Protein AF-0000000074420405 (afdb_homodimer)

Organism: Lactuca sativa (NCBI:txid4236)

Radius of gyration: 18.08 Å; Cα contacts (8 Å, |Δi|>4): 225; chains: 2; bounding box: 42×52×41 Å

Foldseek 3Di:
DPCPDDPVNVVVVVVVVVVVCCVCVPVCPDDPVRVVVVLVPDDPVVSVVVVVVVVVVVVVCLALVVLLPAELVCVLVVQPDDPDVVVSVVVSVSSCVSNDPSYD/DPCPDDPVNVVVVVVVVVVVCCVCVPVCPDDPVRVVVVLVPDDPVVSVVVVVVVVVVVVVCLALVVLLPDELVCVLVVQPDDPDVVVSVVVSVSSCVSNDPSYD

Sequence (208 aa):
MLLTSHPYCWKLARDLLVNALQFIMHPYGLSPDLTIKVFSMLDTRSVFCAAATCSFFQKCAIDPLCYINIELGTLESKIKPNKDPKTKDAMVSTIIQRAGSAIQMLLTSHPYCWKLARDLLVNALQFIMHPYGLSPDLTIKVFSMLDTRSVFCAAATCSFFQKCAIDPLCYINIELGTLESKIKPNKDPKTKDAMVSTIIQRAGSAIQ

Secondary structure (DSSP, 8-state):
-TTTT-HHHHHHHHHHHHHHHHHHHSS----HHHHHHHHHTS-HHHHHHHHHHHHHHHHHHTSGGGGTT--HHHHHHHS---S-HHHHHHHHHHHHHHHGGG--/-GGGS-HHHHHHHHHHHHHHHHHHHSS----HHHHHHHHHTS-HHHHHHHHHHHHHHHHHHTSGGGGTT--HHHHHHHS---S-HHHHHHHHHHHHHHHGGG--

pLDDT: mean 78.31, std 16.06, range [24.25, 96.06]

Solvent-accessible surface area (backbone atoms only — not comparable to full-atom values): 11265 Å² total; per-residue (Å²): 114,68,55,69,80,53,79,62,40,54,52,49,52,49,50,50,49,51,52,50,42,53,59,47,66,28,92,36,59,72,50,65,70,55,48,30,53,56,40,41,72,46,59,66,60,57,30,50,48,47,22,52,50,19,47,52,48,19,58,39,43,56,35,38,76,40,29,48,83,39,42,65,91,49,43,63,76,68,44,66,80,49,98,45,64,67,58,44,52,53,49,51,52,50,51,52,62,42,18,48,88,39,51,84,114,70,57,68,78,56,79,62,44,55,51,48,53,50,49,49,48,51,53,52,44,54,60,46,67,29,90,37,60,72,49,66,69,56,47,29,54,56,42,40,71,45,56,67,59,56,29,51,48,47,22,52,49,18,47,51,48,20,58,38,43,57,34,38,76,40,30,50,83,41,43,66,89,51,43,64,76,68,43,65,82,50,96,44,64,68,58,44,52,54,50,51,53,51,51,52,61,43,17,49,88,39,52,86

InterPro domains:
  IPR036047 F-box-like domain superfamily [SSF81383] (29-67)

Structure (mmCIF, N/CA/C/O backbone):
data_AF-0000000074420405-model_v1
#
loop_
_entity.id
_entity.type
_entity.pdbx_description
1 polymer 'F-box domain-containing protein'
#
loop_
_atom_site.group_PDB
_atom_site.id
_atom_site.type_symbol
_atom_site.label_atom_id
_atom_site.label_alt_id
_atom_site.label_comp_id
_atom_site.label_asym_id
_atom_site.label_entity_id
_atom_site.label_seq_id
_atom_site.pdbx_PDB_ins_code
_atom_site.Cartn_x
_atom_site.Cartn_y
_atom_site.Cartn_z
_atom_site.occupancy
_atom_site.B_iso_or_equiv
_atom_site.auth_seq_id
_atom_site.auth_comp_id
_atom_site.auth_asym_id
_atom_site.auth_atom_id
_atom_site.pdbx_PDB_model_num
ATOM 1 N N . MET A 1 1 ? -14.984 -7.988 13.398 1 24.83 1 MET A N 1
ATOM 2 C CA . MET A 1 1 ? -15.93 -7.121 14.102 1 24.83 1 MET A CA 1
ATOM 3 C C . MET A 1 1 ? -15.227 -5.887 14.648 1 24.83 1 MET A C 1
ATOM 5 O O . MET A 1 1 ? -15.883 -4.93 15.07 1 24.83 1 MET A O 1
ATOM 9 N N . LEU A 1 2 ? -13.883 -6.203 15.016 1 30.53 2 LEU A N 1
ATOM 10 C CA . LEU A 1 2 ? -13.352 -5.258 15.992 1 30.53 2 LEU A CA 1
ATOM 11 C C . LEU A 1 2 ? -13.148 -3.883 15.367 1 30.53 2 LEU A C 1
ATOM 13 O O . LEU A 1 2 ? -12.812 -2.922 16.062 1 30.53 2 LEU A O 1
ATOM 17 N N . LEU A 1 3 ? -12.836 -3.891 14.078 1 40.34 3 LEU A N 1
ATOM 18 C CA . LEU A 1 3 ? -12.266 -2.596 13.727 1 40.34 3 LEU A CA 1
ATOM 19 C C . LEU A 1 3 ? -13.344 -1.524 13.656 1 40.34 3 LEU A C 1
ATOM 21 O O . LEU A 1 3 ? -13.109 -0.424 13.156 1 40.34 3 LEU A O 1
ATOM 25 N N . THR A 1 4 ? -14.438 -1.923 13.5 1 41.69 4 THR A N 1
ATOM 26 C CA . THR A 1 4 ? -15.375 -0.808 13.43 1 41.69 4 THR A CA 1
ATOM 27 C C . THR A 1 4 ? -15.109 0.199 14.539 1 41.69 4 THR A C 1
ATOM 29 O O . THR A 1 4 ? -15.359 1.395 14.383 1 41.69 4 THR A O 1
ATOM 32 N N . SER A 1 5 ? -15.477 -0.172 15.828 1 41.47 5 SER A N 1
ATOM 33 C CA . SER A 1 5 ? -15.938 0.755 16.859 1 41.47 5 SER A CA 1
ATOM 34 C C . SER A 1 5 ? -14.797 1.637 17.359 1 41.47 5 SER A C 1
ATOM 36 O O . SER A 1 5 ? -14.984 2.834 17.578 1 41.47 5 SER A O 1
ATOM 38 N N . HIS A 1 6 ? -13.711 1.149 18.453 1 44.5 6 HIS A N 1
ATOM 39 C CA . HIS A 1 6 ? -13.07 1.814 19.578 1 44.5 6 HIS A CA 1
ATOM 40 C C . HIS A 1 6 ? -11.719 2.398 19.172 1 44.5 6 HIS A C 1
ATOM 42 O O . HIS A 1 6 ? -11.086 1.924 18.219 1 44.5 6 HIS A O 1
ATOM 48 N N . PRO A 1 7 ? -11.414 3.684 19.781 1 53.34 7 PRO A N 1
ATOM 49 C CA . PRO A 1 7 ? -10.141 4.398 19.781 1 53.34 7 PRO A CA 1
ATOM 50 C C . PRO A 1 7 ? -8.938 3.455 19.719 1 53.34 7 PRO A C 1
ATOM 52 O O . PRO A 1 7 ? -7.898 3.805 19.156 1 53.34 7 PRO A O 1
ATOM 55 N N . TYR A 1 8 ? -9.258 2.191 20.094 1 53.91 8 TYR A N 1
ATOM 56 C CA . TYR A 1 8 ? -8.156 1.239 20.141 1 53.91 8 TYR A CA 1
ATOM 57 C C . TYR A 1 8 ? -7.801 0.741 18.75 1 53.91 8 TYR A C 1
ATOM 59 O O . TYR A 1 8 ? -6.625 0.515 18.438 1 53.91 8 TYR A O 1
ATOM 67 N N . CYS A 1 9 ? -8.836 0.754 17.906 1 59.81 9 CYS A N 1
ATOM 68 C CA . CYS A 1 9 ? -8.57 0.216 16.562 1 59.81 9 CYS A CA 1
ATOM 69 C C . CYS A 1 9 ? -7.766 1.203 15.734 1 59.81 9 CYS A C 1
ATOM 71 O O . CYS A 1 9 ? -6.871 0.806 14.984 1 59.81 9 CYS A O 1
ATOM 73 N N . TRP A 1 10 ? -8.008 2.479 16.062 1 63.12 10 TRP A N 1
ATOM 74 C CA . TRP A 1 10 ? -7.297 3.498 15.289 1 63.12 10 TRP A CA 1
ATOM 75 C C . TRP A 1 10 ? -5.824 3.545 15.688 1 63.12 10 TRP A C 1
ATOM 77 O O . TRP A 1 10 ? -4.949 3.689 14.828 1 63.12 10 TRP A O 1
ATOM 87 N N . LYS A 1 11 ? -5.652 3.361 16.953 1 70.12 11 LYS A N 1
ATOM 88 C CA . LYS A 1 11 ? -4.277 3.398 17.438 1 70.12 11 LYS A CA 1
ATOM 89 C C . LYS A 1 11 ? -3.477 2.209 16.906 1 70.12 11 LYS A C 1
ATOM 91 O O . LYS A 1 11 ? -2.316 2.357 16.516 1 70.12 11 LYS A O 1
ATOM 96 N N . LEU A 1 12 ? -4.207 1.133 16.844 1 68.81 12 LEU A N 1
ATOM 97 C CA . LEU A 1 12 ? -3.533 -0.067 16.359 1 68.81 12 LEU A CA 1
ATOM 98 C C . LEU A 1 12 ? -3.229 0.046 14.859 1 68.81 12 LEU A C 1
ATOM 100 O O . LEU A 1 12 ? -2.133 -0.304 14.422 1 68.81 12 LEU A O 1
ATOM 104 N N . ALA A 1 13 ? -4.242 0.551 14.18 1 68.62 13 ALA A N 1
ATOM 105 C CA . ALA A 1 13 ? -4.043 0.726 12.742 1 68.62 13 ALA A CA 1
ATOM 106 C C . ALA A 1 13 ? -2.904 1.703 12.461 1 68.62 13 ALA A C 1
ATOM 108 O O . ALA A 1 13 ? -2.057 1.449 11.602 1 68.62 13 ALA A O 1
ATOM 109 N N . ARG A 1 14 ? -2.904 2.734 13.195 1 71.56 14 ARG A N 1
ATOM 110 C CA . ARG A 1 14 ? -1.845 3.729 13.062 1 71.56 14 ARG A CA 1
ATOM 111 C C . ARG A 1 14 ? -0.481 3.119 13.375 1 71.56 14 ARG A C 1
ATOM 113 O O . ARG A 1 14 ? 0.473 3.303 12.617 1 71.56 14 ARG A O 1
ATOM 120 N N . ASP A 1 15 ? -0.366 2.355 14.43 1 73.31 15 ASP A N 1
ATOM 121 C CA . ASP A 1 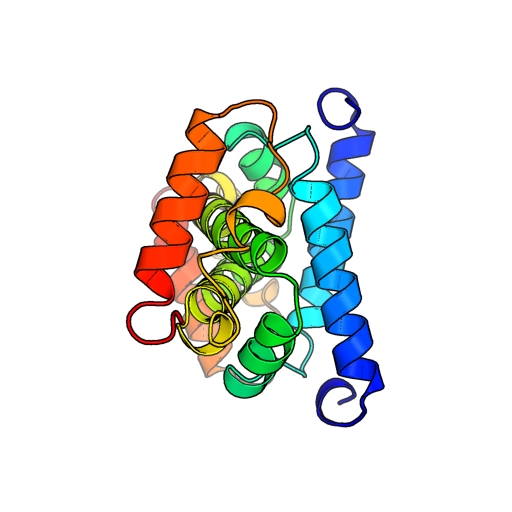15 ? 0.899 1.761 14.844 1 73.31 15 ASP A CA 1
ATOM 122 C C . ASP A 1 15 ? 1.383 0.729 13.828 1 73.31 15 ASP A C 1
ATOM 124 O O . ASP A 1 15 ? 2.582 0.63 13.562 1 73.31 15 ASP A O 1
ATOM 128 N N . LEU A 1 16 ? 0.521 0.034 13.32 1 69.25 16 LEU A N 1
ATOM 129 C CA . LEU A 1 16 ? 0.863 -0.961 12.305 1 69.25 16 LEU A CA 1
ATOM 130 C C . LEU A 1 16 ? 1.375 -0.29 11.039 1 69.25 16 LEU A C 1
ATOM 132 O O . LEU A 1 16 ? 2.359 -0.741 10.445 1 69.25 16 LEU A O 1
ATOM 136 N N . LEU A 1 17 ? 0.726 0.727 10.773 1 70.12 17 LEU A N 1
ATOM 137 C CA . LEU A 1 17 ? 1.137 1.444 9.57 1 70.12 17 LEU A CA 1
ATOM 138 C C . LEU A 1 17 ? 2.521 2.059 9.75 1 70.12 17 LEU A C 1
ATOM 140 O O . LEU A 1 17 ? 3.373 1.948 8.867 1 70.12 17 LEU A O 1
ATOM 144 N N . VAL A 1 18 ? 2.713 2.654 10.852 1 70.81 18 VAL A N 1
ATOM 145 C CA . VAL A 1 18 ? 3.99 3.303 11.133 1 70.81 18 VAL A CA 1
ATOM 146 C C . VAL A 1 18 ? 5.102 2.256 11.188 1 70.81 18 VAL A C 1
ATOM 148 O O . VAL A 1 18 ? 6.199 2.479 10.68 1 70.81 18 VAL A O 1
ATOM 151 N N . ASN A 1 19 ? 4.805 1.104 11.781 1 68.38 19 ASN A N 1
ATOM 152 C CA . ASN A 1 19 ? 5.793 0.033 11.852 1 68.38 19 ASN A CA 1
ATOM 153 C C . ASN A 1 19 ? 6.113 -0.534 10.477 1 68.38 19 ASN A C 1
ATOM 155 O O . ASN A 1 19 ? 7.273 -0.8 10.164 1 68.38 19 ASN A O 1
ATOM 159 N N . ALA A 1 20 ? 5.094 -0.675 9.719 1 67.69 20 ALA A N 1
ATOM 160 C CA . ALA A 1 20 ? 5.297 -1.186 8.367 1 67.69 20 ALA A CA 1
ATOM 161 C C . ALA A 1 20 ? 6.121 -0.208 7.531 1 67.69 20 ALA A C 1
ATOM 163 O O . ALA A 1 20 ? 7.047 -0.613 6.824 1 67.69 20 ALA A O 1
ATOM 164 N N . LEU A 1 21 ? 5.832 1.032 7.684 1 67.94 21 LEU A N 1
ATOM 165 C CA . LEU A 1 21 ? 6.527 2.07 6.934 1 67.94 21 LEU A CA 1
ATOM 166 C C . LEU A 1 21 ? 7.988 2.166 7.363 1 67.94 21 LEU A C 1
ATOM 168 O O . LEU A 1 21 ? 8.883 2.293 6.523 1 67.94 21 LEU A O 1
ATOM 172 N N . GLN A 1 22 ? 8.172 2.137 8.594 1 66.38 22 GLN A N 1
ATOM 173 C CA . GLN A 1 22 ? 9.531 2.215 9.117 1 66.38 22 GLN A CA 1
ATOM 174 C C . GLN A 1 22 ? 10.383 1.041 8.641 1 66.38 22 GLN A C 1
ATOM 176 O O . GLN A 1 22 ? 11.57 1.201 8.352 1 66.38 22 GLN A O 1
ATOM 181 N N . PHE A 1 23 ? 9.758 -0.014 8.531 1 62.75 23 PHE A N 1
ATOM 182 C CA . PHE A 1 23 ? 10.469 -1.202 8.078 1 62.75 23 PHE A CA 1
ATOM 183 C C . PHE A 1 23 ? 10.75 -1.125 6.578 1 62.75 23 PHE A C 1
ATOM 185 O O . PHE A 1 23 ? 11.844 -1.452 6.129 1 62.75 23 PHE A O 1
ATOM 192 N N . ILE A 1 24 ? 9.758 -0.723 5.891 1 62.19 24 ILE A N 1
ATOM 193 C CA . ILE A 1 24 ? 9.883 -0.7 4.438 1 62.19 24 ILE A CA 1
ATOM 194 C C . ILE A 1 24 ? 10.75 0.485 4.012 1 62.19 24 ILE A C 1
ATOM 196 O O . ILE A 1 24 ? 11.562 0.371 3.096 1 62.19 24 ILE A O 1
ATOM 200 N N . MET A 1 25 ? 10.445 1.636 4.648 1 56.5 25 MET A N 1
ATOM 201 C CA . MET A 1 25 ? 11.148 2.871 4.316 1 56.5 25 MET A CA 1
ATOM 202 C C . MET A 1 25 ? 12.57 2.854 4.867 1 56.5 25 MET A C 1
ATOM 204 O O . MET A 1 25 ? 13.375 3.725 4.539 1 56.5 25 MET A O 1
ATOM 208 N N . HIS A 1 26 ? 12.781 2.01 5.699 1 53.19 26 HIS A N 1
ATOM 209 C CA . HIS A 1 26 ? 14.172 1.934 6.137 1 53.19 26 HIS A CA 1
ATOM 210 C C . HIS A 1 26 ? 15.109 1.723 4.953 1 53.19 26 HIS A C 1
ATOM 212 O O . HIS A 1 26 ? 14.68 1.263 3.893 1 53.19 26 HIS A O 1
ATOM 218 N N . PRO A 1 27 ? 16.406 2.357 5.207 1 46.16 27 PRO A N 1
ATOM 219 C CA . PRO A 1 27 ? 17.422 2.385 4.156 1 46.16 27 PRO A CA 1
ATOM 220 C C . PRO A 1 27 ? 17.391 1.142 3.271 1 46.16 27 PRO A C 1
ATOM 222 O O . PRO A 1 27 ? 18.094 1.083 2.258 1 46.16 27 PRO A O 1
ATOM 225 N N . TYR A 1 28 ? 16.656 0.215 3.633 1 49.94 28 TYR A N 1
ATOM 226 C CA . TYR A 1 28 ? 16.703 -0.993 2.816 1 49.94 28 TYR A CA 1
ATOM 227 C C . TYR A 1 28 ? 15.562 -1.022 1.811 1 49.94 28 TYR A C 1
ATOM 229 O O . TYR A 1 28 ? 14.695 -1.899 1.87 1 49.94 28 TYR A O 1
ATOM 237 N N . GLY A 1 29 ? 15.164 0.046 1.234 1 59.03 29 GLY A N 1
ATOM 238 C CA . GLY A 1 29 ? 14.141 0.048 0.205 1 59.03 29 GLY A CA 1
ATOM 239 C C . GLY A 1 29 ? 14.227 -1.144 -0.73 1 59.03 29 GLY A C 1
ATOM 240 O O . GLY A 1 29 ? 15.297 -1.434 -1.272 1 59.03 29 GLY A O 1
ATOM 241 N N . LEU A 1 30 ? 13.211 -2.111 -0.647 1 71 30 LEU A N 1
ATOM 242 C CA . LEU A 1 30 ? 13.164 -3.273 -1.528 1 71 30 LEU A CA 1
ATOM 243 C C . LEU A 1 30 ? 13.164 -2.846 -2.992 1 71 30 LEU A C 1
ATOM 245 O O . LEU A 1 30 ? 12.461 -1.901 -3.365 1 71 30 LEU A O 1
ATOM 249 N N . SER A 1 31 ? 14.281 -3.43 -3.689 1 84.44 31 SER A N 1
ATOM 250 C CA . SER A 1 31 ? 14.188 -3.273 -5.137 1 84.44 31 SER A CA 1
ATOM 251 C C . SER A 1 31 ? 12.93 -3.928 -5.684 1 84.44 31 SER A C 1
ATOM 253 O O . SER A 1 31 ? 12.367 -4.828 -5.059 1 84.44 31 SER A O 1
ATOM 255 N N . PRO A 1 32 ? 12.438 -3.416 -6.762 1 91.62 32 PRO A N 1
ATOM 256 C CA . PRO A 1 32 ? 11.266 -4.055 -7.371 1 91.62 32 PRO A CA 1
ATOM 257 C C . PRO A 1 32 ? 11.461 -5.551 -7.594 1 91.62 32 PRO A C 1
ATOM 259 O O . PRO A 1 32 ? 10.539 -6.336 -7.355 1 91.62 32 PRO A O 1
ATOM 262 N N . ASP A 1 33 ? 12.672 -5.934 -8.008 1 90.25 33 ASP A N 1
ATOM 263 C CA . ASP A 1 33 ? 12.938 -7.344 -8.266 1 90.25 33 ASP A CA 1
ATOM 264 C C . ASP A 1 33 ? 12.742 -8.18 -7.004 1 90.25 33 ASP A C 1
ATOM 266 O O . ASP A 1 33 ? 12.109 -9.234 -7.043 1 90.25 33 ASP A O 1
ATOM 270 N N . LEU A 1 34 ? 13.211 -7.711 -6.016 1 85.12 34 LEU A N 1
ATOM 271 C CA . LEU A 1 34 ? 13.094 -8.43 -4.758 1 85.12 34 LEU A CA 1
ATOM 272 C C . LEU A 1 34 ? 11.641 -8.453 -4.281 1 85.12 34 LEU A C 1
ATOM 274 O O . LEU A 1 34 ? 11.148 -9.477 -3.807 1 85.12 34 LEU A O 1
ATOM 278 N N . THR A 1 35 ? 11.031 -7.309 -4.363 1 87.19 35 THR A N 1
ATOM 279 C CA . THR A 1 35 ? 9.641 -7.199 -3.953 1 87.19 35 THR A CA 1
ATOM 280 C C . THR A 1 35 ? 8.758 -8.164 -4.75 1 87.19 35 THR A C 1
ATOM 282 O O . THR A 1 35 ? 7.922 -8.859 -4.18 1 87.19 35 THR A O 1
ATOM 285 N N . ILE A 1 36 ? 8.992 -8.234 -6.008 1 91.75 36 ILE A N 1
ATOM 286 C CA . ILE A 1 36 ? 8.219 -9.125 -6.867 1 91.75 36 ILE A CA 1
ATOM 287 C C . ILE A 1 36 ? 8.492 -10.578 -6.484 1 91.75 36 ILE A C 1
ATOM 289 O O . ILE A 1 36 ? 7.574 -11.398 -6.461 1 91.75 36 ILE A O 1
ATOM 293 N N . LYS A 1 37 ? 9.719 -10.867 -6.203 1 88.5 37 LYS A N 1
ATOM 294 C CA . LYS A 1 37 ? 10.055 -12.219 -5.758 1 88.5 37 LYS A CA 1
ATOM 295 C C . LYS A 1 37 ? 9.297 -12.586 -4.488 1 88.5 37 LYS A C 1
ATOM 297 O O . LYS A 1 37 ? 8.766 -13.695 -4.379 1 88.5 37 LYS A O 1
ATOM 302 N N . VAL A 1 38 ? 9.219 -11.711 -3.543 1 85.31 38 VAL A N 1
ATOM 303 C CA . VAL A 1 38 ? 8.492 -11.945 -2.297 1 85.31 38 VAL A CA 1
ATOM 304 C C . VAL A 1 38 ? 7.008 -12.133 -2.588 1 85.31 38 VAL A C 1
ATOM 306 O O . VAL A 1 38 ? 6.387 -13.078 -2.086 1 85.31 38 VAL A O 1
ATOM 309 N N . PHE A 1 39 ? 6.438 -11.281 -3.482 1 90 39 PHE A N 1
ATOM 310 C CA . PHE A 1 39 ? 5.023 -11.383 -3.816 1 90 39 PHE A CA 1
ATOM 311 C C . PHE A 1 39 ? 4.73 -12.688 -4.551 1 90 39 PHE A C 1
ATOM 313 O O . PHE A 1 39 ? 3.666 -13.281 -4.363 1 90 39 PHE A O 1
ATOM 320 N N . SER A 1 40 ? 5.672 -13.117 -5.281 1 88.81 40 SER A N 1
ATOM 321 C CA . SER A 1 40 ? 5.469 -14.344 -6.043 1 88.81 40 SER A CA 1
ATOM 322 C C . SER A 1 40 ? 5.449 -15.562 -5.129 1 88.81 40 SER A C 1
ATOM 324 O O . SER A 1 40 ? 5.008 -16.641 -5.535 1 88.81 40 SER A O 1
ATOM 326 N N . MET A 1 41 ? 5.973 -15.438 -3.939 1 85 41 MET A N 1
ATOM 327 C CA . MET A 1 41 ? 5.992 -16.531 -2.971 1 85 41 MET A CA 1
ATOM 328 C C . MET A 1 41 ? 4.68 -16.594 -2.197 1 85 41 MET A C 1
ATOM 330 O O . MET A 1 41 ? 4.402 -17.594 -1.524 1 85 41 MET A O 1
ATOM 334 N N . LEU A 1 42 ? 3.811 -15.641 -2.289 1 85.5 42 LEU A N 1
ATOM 335 C CA . LEU A 1 42 ? 2.523 -15.617 -1.603 1 85.5 42 LEU A CA 1
ATOM 336 C C . LEU A 1 42 ? 1.468 -16.375 -2.402 1 85.5 42 LEU A C 1
ATOM 338 O O . LEU A 1 42 ? 1.64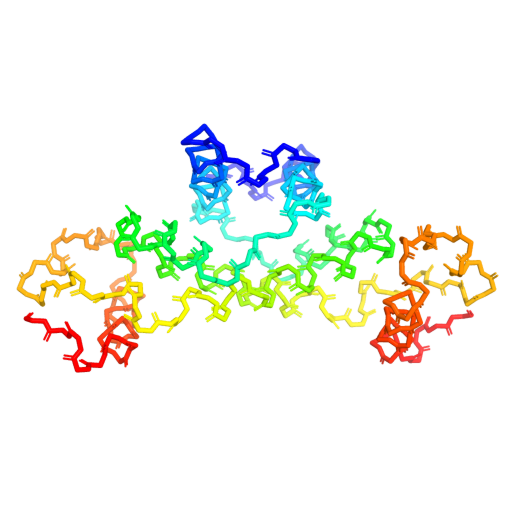1 -16.609 -3.6 1 85.5 42 LEU A O 1
ATOM 342 N N . ASP A 1 43 ? 0.447 -16.766 -1.702 1 84.94 43 ASP A N 1
ATOM 343 C CA . ASP A 1 43 ? -0.674 -17.344 -2.441 1 84.94 43 ASP A CA 1
ATOM 344 C C . ASP A 1 43 ? -1.374 -16.266 -3.285 1 84.94 43 ASP A C 1
ATOM 346 O O . ASP A 1 43 ? -1.328 -15.086 -2.959 1 84.94 43 ASP A O 1
ATOM 350 N N . THR A 1 44 ? -2.025 -16.594 -4.328 1 88.06 44 THR A N 1
ATOM 351 C CA . THR A 1 44 ? -2.607 -15.727 -5.34 1 88.06 44 THR A CA 1
ATOM 352 C C . THR A 1 44 ? -3.582 -14.734 -4.707 1 88.06 44 THR A C 1
ATOM 354 O O . THR A 1 44 ? -3.617 -13.562 -5.086 1 88.06 44 THR A O 1
ATOM 357 N N . ARG A 1 45 ? -4.371 -15.234 -3.852 1 84.19 45 ARG A N 1
ATOM 358 C CA . ARG A 1 45 ? -5.328 -14.367 -3.178 1 84.19 45 ARG A CA 1
ATOM 359 C C . ARG A 1 45 ? -4.609 -13.273 -2.391 1 84.19 45 ARG A C 1
ATOM 361 O O . ARG A 1 45 ? -5.031 -12.117 -2.4 1 84.19 45 ARG A O 1
ATOM 368 N N . SER A 1 46 ? -3.574 -13.656 -1.721 1 85.81 46 SER A N 1
ATOM 369 C CA . SER A 1 46 ? -2.82 -12.703 -0.91 1 85.81 46 SER A CA 1
ATOM 370 C C . SER A 1 46 ? -2.182 -11.625 -1.775 1 85.81 46 SER A C 1
ATOM 372 O O . SER A 1 46 ? -2.184 -10.445 -1.41 1 85.81 46 SER A O 1
ATOM 374 N N . VAL A 1 47 ? -1.687 -11.992 -2.9 1 89.88 47 VAL A N 1
ATOM 375 C CA . VAL A 1 47 ? -1.077 -11.016 -3.793 1 89.88 47 VAL A CA 1
ATOM 376 C C . VAL A 1 47 ? -2.15 -10.078 -4.34 1 89.88 47 VAL A C 1
ATOM 378 O O . VAL A 1 47 ? -1.931 -8.867 -4.445 1 89.88 47 VAL A O 1
ATOM 381 N N . PHE A 1 48 ? -3.24 -10.633 -4.656 1 89.19 48 PHE A N 1
ATOM 382 C CA . PHE A 1 48 ? -4.348 -9.812 -5.121 1 89.19 48 PHE A CA 1
ATOM 383 C C . PHE A 1 48 ? -4.738 -8.781 -4.066 1 89.19 48 PHE A C 1
ATOM 385 O O . PHE A 1 48 ? -4.906 -7.602 -4.375 1 89.19 48 PHE A O 1
ATOM 392 N N . CYS A 1 49 ? -4.879 -9.266 -2.883 1 87.88 49 CYS A N 1
ATOM 393 C CA . CYS A 1 49 ? -5.281 -8.391 -1.788 1 87.88 49 CYS A CA 1
ATOM 394 C C . CYS A 1 49 ? -4.227 -7.32 -1.528 1 87.88 49 CYS A C 1
ATOM 396 O O . CYS A 1 49 ? -4.559 -6.184 -1.188 1 87.88 49 CYS A O 1
ATOM 398 N N . ALA A 1 50 ? -2.982 -7.707 -1.674 1 88.75 50 ALA A N 1
ATOM 399 C CA . ALA A 1 50 ? -1.91 -6.73 -1.505 1 88.75 50 ALA A CA 1
ATOM 400 C C . ALA A 1 50 ? -2.039 -5.594 -2.516 1 88.75 50 ALA A C 1
ATOM 402 O O . ALA A 1 50 ? -1.925 -4.418 -2.158 1 88.75 50 ALA A O 1
ATOM 403 N N . ALA A 1 51 ? -2.295 -5.941 -3.756 1 93.25 51 ALA A N 1
ATOM 404 C CA . ALA A 1 51 ? -2.463 -4.926 -4.797 1 93.25 51 ALA A CA 1
ATOM 405 C C . ALA A 1 51 ? -3.65 -4.02 -4.488 1 93.25 51 ALA A C 1
ATOM 407 O O . ALA A 1 51 ? -3.549 -2.795 -4.598 1 93.25 51 ALA A O 1
ATOM 408 N N . ALA A 1 52 ? -4.77 -4.629 -4.152 1 90.75 52 ALA A N 1
ATOM 409 C CA . ALA A 1 52 ? -5.988 -3.877 -3.865 1 90.75 52 ALA A CA 1
ATOM 410 C C . ALA A 1 52 ? -5.801 -2.965 -2.656 1 90.75 52 ALA A C 1
ATOM 412 O O . ALA A 1 52 ? -6.211 -1.804 -2.676 1 90.75 52 ALA A O 1
ATOM 413 N N . THR A 1 53 ? -5.207 -3.525 -1.606 1 88.62 53 THR A N 1
ATOM 414 C CA . THR A 1 53 ? -4.988 -2.77 -0.378 1 88.62 53 THR A CA 1
ATOM 415 C C . THR A 1 53 ? -4.047 -1.596 -0.625 1 88.62 53 THR A C 1
ATOM 417 O O . THR A 1 53 ? -4.305 -0.48 -0.17 1 88.62 53 THR A O 1
ATOM 420 N N . CYS A 1 54 ? -3.004 -1.827 -1.38 1 90.06 54 CYS A N 1
ATOM 421 C CA . CYS A 1 54 ? -2.053 -0.755 -1.651 1 90.06 54 CYS A CA 1
ATOM 422 C C . CYS A 1 54 ? -2.668 0.303 -2.559 1 90.06 54 CYS A C 1
ATOM 424 O O . CYS A 1 54 ? -2.379 1.492 -2.418 1 90.06 54 CYS A O 1
ATOM 426 N N . SER A 1 55 ? -3.465 -0.14 -3.447 1 94.06 55 SER A N 1
ATOM 427 C CA . SER A 1 55 ? -4.188 0.821 -4.277 1 94.06 55 SER A CA 1
ATOM 428 C C . SER A 1 55 ? -5.098 1.703 -3.432 1 94.06 55 SER A C 1
ATOM 430 O O . SER A 1 55 ? -5.113 2.926 -3.594 1 94.06 55 SER A O 1
ATOM 432 N N . PHE A 1 56 ? -5.832 1.101 -2.572 1 91.44 56 PHE A N 1
ATOM 433 C CA . PHE A 1 56 ? -6.758 1.808 -1.695 1 91.44 56 PHE A CA 1
ATOM 434 C C . PHE A 1 56 ? -6.012 2.789 -0.8 1 91.44 56 PHE A C 1
ATOM 436 O O . PHE A 1 56 ? -6.375 3.965 -0.721 1 91.44 56 PHE A O 1
ATOM 443 N N . PHE A 1 57 ? -4.957 2.361 -0.154 1 90.31 57 PHE A N 1
ATOM 444 C CA . PHE A 1 57 ? -4.223 3.203 0.782 1 90.31 57 PHE A CA 1
ATOM 445 C C . PHE A 1 57 ? -3.52 4.34 0.05 1 90.31 57 PHE A C 1
ATOM 447 O O . PHE A 1 57 ? -3.418 5.453 0.573 1 90.31 57 PHE A O 1
ATOM 454 N N . GLN A 1 58 ? -3.047 4.008 -1.085 1 94.31 58 GLN A N 1
ATOM 455 C CA . GLN A 1 58 ? -2.436 5.074 -1.873 1 94.31 58 GLN A CA 1
ATOM 456 C C . GLN A 1 58 ? -3.441 6.18 -2.174 1 94.31 58 GLN A C 1
ATOM 458 O O . GLN A 1 58 ? -3.148 7.363 -1.977 1 94.31 58 GLN A O 1
ATOM 463 N N . LYS A 1 59 ? -4.574 5.836 -2.598 1 96 59 LYS A N 1
ATOM 464 C CA . LYS A 1 59 ? -5.617 6.801 -2.936 1 96 59 LYS A CA 1
ATOM 465 C C . LYS A 1 59 ? -6.008 7.637 -1.719 1 96 59 LYS A C 1
ATOM 467 O O . LYS A 1 59 ? -6.293 8.828 -1.843 1 96 59 LYS A O 1
ATOM 472 N N . CYS A 1 60 ? -6.043 7.004 -0.641 1 93.44 60 CYS A N 1
ATOM 473 C CA . CYS A 1 60 ? -6.375 7.719 0.586 1 93.44 60 CYS A CA 1
ATOM 474 C C . CYS A 1 60 ? -5.23 8.641 1.004 1 93.44 60 CYS A C 1
ATOM 476 O O . CYS A 1 60 ? -5.465 9.773 1.43 1 93.44 60 CYS A O 1
ATOM 478 N N . ALA A 1 61 ? -4.059 8.195 0.875 1 94.69 61 ALA A N 1
ATOM 479 C CA . ALA A 1 61 ? -2.891 8.938 1.342 1 94.69 61 ALA A CA 1
ATOM 480 C C . ALA A 1 61 ? -2.631 10.156 0.466 1 94.69 61 ALA A C 1
ATOM 482 O O . ALA A 1 61 ? -1.985 11.117 0.899 1 94.69 6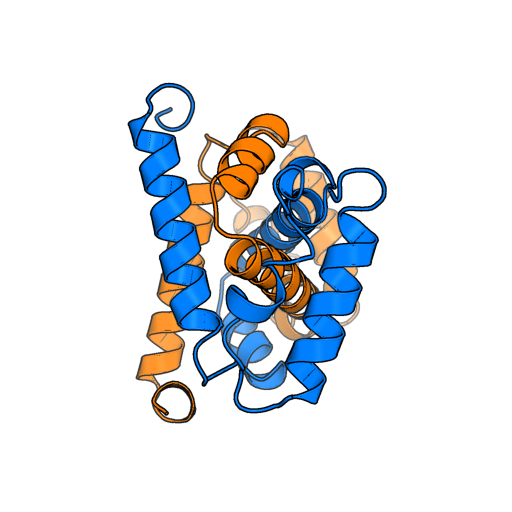1 ALA A O 1
ATOM 483 N N . ILE A 1 62 ? -3.057 10.172 -0.715 1 96.06 62 ILE A N 1
ATOM 484 C CA . ILE A 1 62 ? -2.793 11.305 -1.59 1 96.06 62 ILE A CA 1
ATOM 485 C C . ILE A 1 62 ? -3.936 12.312 -1.483 1 96.06 62 ILE A C 1
ATOM 487 O O . ILE A 1 62 ? -3.887 13.383 -2.098 1 96.06 62 ILE A O 1
ATOM 491 N N . ASP A 1 63 ? -4.93 12.008 -0.743 1 95 63 ASP A N 1
ATOM 492 C CA . ASP A 1 63 ? -6.059 12.914 -0.555 1 95 63 ASP A CA 1
ATOM 493 C C . ASP A 1 63 ? -5.613 14.203 0.133 1 95 63 ASP A C 1
ATOM 495 O O . ASP A 1 63 ? -4.918 14.164 1.149 1 95 63 ASP A O 1
ATOM 499 N N . PRO A 1 64 ? -6.047 15.328 -0.334 1 94.56 64 PRO A N 1
ATOM 500 C CA . PRO A 1 64 ? -5.648 16.609 0.247 1 94.56 64 PRO A CA 1
ATOM 501 C C . PRO A 1 64 ? -6.027 16.734 1.722 1 94.56 64 PRO A C 1
ATOM 503 O O . PRO A 1 64 ? -5.371 17.469 2.473 1 94.56 64 PRO A O 1
ATOM 506 N N . LEU A 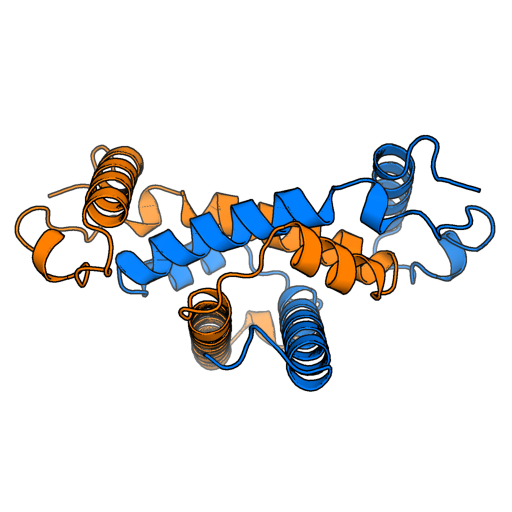1 65 ? -6.992 16.016 2.203 1 93.5 65 LEU A N 1
ATOM 507 C CA . LEU A 1 65 ? -7.441 16.094 3.588 1 93.5 65 LEU A CA 1
ATOM 508 C C . LEU A 1 65 ? -6.371 15.57 4.535 1 93.5 65 LEU A C 1
ATOM 510 O O . LEU A 1 65 ? -6.375 15.891 5.727 1 93.5 65 LEU A O 1
ATOM 514 N N . CYS A 1 66 ? -5.461 14.82 4.047 1 93.06 66 CYS A N 1
ATOM 515 C CA . CYS A 1 66 ? -4.363 14.305 4.859 1 93.06 66 CYS A CA 1
ATOM 516 C C . CYS A 1 66 ? -3.318 15.391 5.105 1 93.06 66 CYS A C 1
ATOM 518 O O . CYS A 1 66 ? -2.459 15.242 5.977 1 93.06 66 CYS A O 1
ATOM 520 N N . TYR A 1 67 ? -3.418 16.484 4.383 1 91.12 67 TYR A N 1
ATOM 521 C CA . TYR A 1 67 ? -2.367 17.484 4.391 1 91.12 67 TYR A CA 1
ATOM 522 C C . TYR A 1 67 ? -2.914 18.844 4.84 1 91.12 67 TYR A C 1
ATOM 524 O O . TYR A 1 67 ? -2.363 19.891 4.488 1 91.12 67 TYR A O 1
ATOM 532 N N . ILE A 1 68 ? -3.949 18.859 5.445 1 87.12 68 ILE A N 1
ATOM 533 C CA . ILE A 1 68 ? -4.613 20.109 5.789 1 87.12 68 ILE A CA 1
ATOM 534 C C . ILE A 1 68 ? -3.818 20.844 6.871 1 87.12 68 ILE A C 1
ATOM 536 O O . ILE A 1 68 ? -3.93 22.062 7.016 1 87.12 68 ILE A O 1
ATOM 540 N N . ASN A 1 69 ? -2.971 20.203 7.621 1 81.75 69 ASN A N 1
ATOM 541 C CA . ASN A 1 69 ? -2.256 20.828 8.727 1 81.75 69 ASN A CA 1
ATOM 542 C C . ASN A 1 69 ? -0.795 21.094 8.375 1 81.75 69 ASN A C 1
ATOM 544 O O . ASN A 1 69 ? 0.054 21.188 9.258 1 81.75 69 ASN A O 1
ATOM 548 N N . ILE A 1 70 ? -0.558 21.203 7.129 1 84.94 70 ILE A N 1
ATOM 549 C CA . ILE A 1 70 ? 0.832 21.422 6.742 1 84.94 70 ILE A CA 1
ATOM 550 C C . ILE A 1 70 ? 1.152 22.906 6.77 1 84.94 70 ILE A C 1
ATOM 552 O O . ILE A 1 70 ? 0.401 23.719 6.227 1 84.94 70 ILE A O 1
ATOM 556 N N . GLU A 1 71 ? 2.146 23.219 7.445 1 85.06 71 GLU A N 1
ATOM 557 C CA . GLU A 1 71 ? 2.744 24.562 7.441 1 85.06 71 GLU A CA 1
ATOM 558 C C . GLU A 1 71 ? 4.047 24.578 6.645 1 85.06 71 GLU A C 1
ATOM 560 O O . GLU A 1 71 ? 5.031 23.953 7.039 1 85.06 71 GLU A O 1
ATOM 565 N N . LEU A 1 72 ? 4.07 25.391 5.52 1 81.81 72 LEU A N 1
ATOM 566 C CA . LEU A 1 72 ? 5.211 25.438 4.613 1 81.81 72 LEU A CA 1
ATOM 567 C C . LEU A 1 72 ? 6.477 25.859 5.352 1 81.81 72 LEU A C 1
ATOM 569 O O . LEU A 1 72 ? 7.562 25.328 5.078 1 81.81 72 LEU A O 1
ATOM 573 N N . GLY A 1 73 ? 6.344 26.734 6.262 1 85.06 73 GLY A N 1
ATOM 574 C CA . GLY A 1 73 ? 7.504 27.266 6.961 1 85.06 73 GLY A CA 1
ATOM 575 C C . GLY A 1 73 ? 8.219 26.234 7.809 1 85.06 73 GLY A C 1
ATOM 576 O O . GLY A 1 73 ? 9.406 26.375 8.094 1 85.06 73 GLY A O 1
ATOM 577 N N . THR A 1 74 ? 7.516 25.219 8.211 1 84.12 74 THR A N 1
ATOM 578 C CA . THR A 1 74 ? 8.125 24.219 9.078 1 84.12 74 THR A CA 1
ATOM 579 C C . THR A 1 74 ? 8.281 22.875 8.352 1 84.12 74 THR A C 1
ATOM 581 O O . THR A 1 74 ? 8.844 21.938 8.906 1 84.12 74 THR A O 1
ATOM 584 N N . LEU A 1 75 ? 7.828 22.781 7.145 1 86.44 75 LEU A N 1
ATOM 585 C CA . LEU A 1 75 ? 7.812 21.531 6.398 1 86.44 75 LEU A CA 1
ATOM 586 C C . LEU A 1 75 ? 9.227 21 6.203 1 86.44 75 LEU A C 1
ATOM 588 O O . LEU A 1 75 ? 9.484 19.812 6.445 1 86.44 75 LEU A O 1
ATOM 592 N N . GLU A 1 76 ? 10.047 21.859 5.859 1 83.12 76 GLU A N 1
ATOM 593 C CA . GLU A 1 76 ? 11.422 21.438 5.578 1 83.12 76 GLU A CA 1
ATOM 594 C C . GLU A 1 76 ? 12.094 20.875 6.824 1 83.12 76 GLU A C 1
ATOM 596 O O . GLU A 1 76 ? 12.867 19.922 6.742 1 83.12 76 GLU A O 1
ATOM 601 N N . SER A 1 77 ? 11.883 21.531 7.914 1 83.56 77 SER A N 1
ATOM 602 C CA . SER A 1 77 ? 12.484 21.094 9.172 1 83.56 77 SER A CA 1
ATOM 603 C C . SER A 1 77 ? 11.898 19.766 9.633 1 83.56 77 SER A C 1
ATOM 605 O O . SER A 1 77 ? 12.562 18.984 10.328 1 83.56 77 SER A O 1
ATOM 607 N N . LYS A 1 78 ? 10.672 19.516 9.289 1 79.62 78 LYS A N 1
ATOM 608 C CA . LYS A 1 78 ? 9.969 18.312 9.695 1 79.62 78 LYS A CA 1
ATOM 609 C C . LYS A 1 78 ? 10.367 17.125 8.82 1 79.62 78 LYS A C 1
ATOM 611 O O . LYS A 1 78 ? 10.273 15.969 9.25 1 79.62 78 LYS A O 1
ATOM 616 N N . ILE A 1 79 ? 10.742 17.422 7.609 1 81.62 79 ILE A N 1
ATOM 617 C CA . ILE A 1 79 ? 11.172 16.391 6.684 1 81.62 79 ILE A CA 1
ATOM 618 C C . ILE A 1 79 ? 12.68 16.188 6.793 1 81.62 79 ILE A C 1
ATOM 620 O O . ILE A 1 79 ? 13.461 17.031 6.344 1 81.62 79 ILE A O 1
ATOM 624 N N . LYS A 1 80 ? 13.023 15.336 7.73 1 70.69 80 LYS A N 1
ATOM 625 C CA . LYS A 1 80 ? 14.43 15.031 7.965 1 70.69 80 LYS A CA 1
ATOM 626 C C . LYS A 1 80 ? 15.164 14.773 6.656 1 70.69 80 LYS A C 1
ATOM 628 O O . LYS A 1 80 ? 14.625 14.125 5.754 1 70.69 80 LYS A O 1
ATOM 633 N N . PRO A 1 81 ? 16.266 15.523 6.57 1 59.75 81 PRO A N 1
ATOM 634 C CA . PRO A 1 81 ? 17.062 15.281 5.363 1 59.75 81 PRO A CA 1
ATOM 635 C C . PRO A 1 81 ? 17.391 13.805 5.156 1 59.75 81 PRO A C 1
ATOM 637 O O . PRO A 1 81 ? 17.766 13.117 6.109 1 59.75 81 PRO A O 1
ATOM 640 N N . ASN A 1 82 ? 16.703 13.266 4.27 1 57.97 82 ASN A N 1
ATOM 641 C CA . ASN A 1 82 ? 17.281 12 3.82 1 57.97 82 ASN A CA 1
ATOM 642 C C . ASN A 1 82 ? 18.672 12.188 3.252 1 57.97 82 ASN A C 1
ATOM 644 O O . ASN A 1 82 ? 19.109 13.312 2.99 1 57.97 82 ASN A O 1
ATOM 648 N N . LYS A 1 83 ? 19.469 11.203 3.174 1 61.97 83 LYS A N 1
ATOM 649 C CA . LYS A 1 83 ? 20.828 11.25 2.656 1 61.97 83 LYS A CA 1
ATOM 650 C C . LYS A 1 83 ? 20.875 11.922 1.287 1 61.97 83 LYS A C 1
ATOM 652 O O . LYS A 1 83 ? 21.891 12.5 0.907 1 61.97 83 LYS A O 1
ATOM 657 N N . ASP A 1 84 ? 19.734 11.984 0.593 1 74.56 84 ASP A N 1
ATOM 658 C CA . ASP A 1 84 ? 19.766 12.5 -0.771 1 74.56 84 ASP A CA 1
ATOM 659 C C . ASP A 1 84 ? 18.891 13.75 -0.904 1 74.56 84 ASP A C 1
ATOM 661 O O . ASP A 1 84 ? 17.672 13.648 -0.955 1 74.56 84 ASP A O 1
ATOM 665 N N . PRO A 1 85 ? 19.594 14.852 -0.945 1 79.06 85 PRO A N 1
ATOM 666 C CA . PRO A 1 85 ? 18.844 16.109 -1.08 1 79.06 85 PRO A CA 1
ATOM 667 C C . PRO A 1 85 ? 17.828 16.078 -2.213 1 79.06 85 PRO A C 1
ATOM 669 O O . PRO A 1 85 ? 16.75 16.656 -2.096 1 79.06 85 PRO A O 1
ATOM 672 N N . LYS A 1 86 ? 18.094 15.5 -3.246 1 84.5 86 LYS A N 1
ATOM 673 C CA . LYS A 1 86 ? 17.172 15.422 -4.375 1 84.5 86 LYS A CA 1
ATOM 674 C C . LYS A 1 86 ? 15.859 14.75 -3.965 1 84.5 86 LYS A C 1
ATOM 676 O O . LYS A 1 86 ? 14.781 15.18 -4.371 1 84.5 86 LYS A O 1
ATOM 681 N N . THR A 1 87 ? 15.953 13.742 -3.229 1 84.5 87 THR A N 1
ATOM 682 C CA . THR A 1 87 ? 14.773 13.023 -2.76 1 84.5 87 THR A CA 1
ATOM 683 C C . THR A 1 87 ? 13.93 13.906 -1.841 1 84.5 87 THR A C 1
ATOM 685 O O . THR A 1 87 ? 12.703 13.93 -1.945 1 84.5 87 THR A O 1
ATOM 688 N N . LYS A 1 88 ? 14.625 14.688 -1.088 1 86.38 88 LYS A N 1
ATOM 689 C CA . LYS A 1 88 ? 13.922 15.594 -0.181 1 86.38 88 LYS A CA 1
ATOM 690 C C . LYS A 1 88 ? 13.141 16.656 -0.954 1 86.38 88 LYS A C 1
ATOM 692 O O . LYS A 1 88 ? 11.977 16.922 -0.646 1 86.38 88 LYS A O 1
ATOM 697 N N . ASP A 1 89 ? 13.773 17.203 -1.98 1 90.12 89 ASP A N 1
ATOM 698 C CA . ASP A 1 89 ? 13.125 18.234 -2.777 1 90.12 89 ASP A CA 1
ATOM 699 C C . ASP A 1 89 ? 11.891 17.688 -3.488 1 90.12 89 ASP A C 1
ATOM 701 O O . ASP A 1 89 ? 10.852 18.359 -3.555 1 90.12 89 ASP A O 1
ATOM 705 N N . ALA A 1 90 ? 12.039 16.516 -4.059 1 90.56 90 ALA A N 1
ATOM 706 C CA . ALA A 1 90 ? 10.914 15.883 -4.742 1 90.56 90 ALA A CA 1
ATOM 707 C C . ALA A 1 90 ? 9.758 15.633 -3.775 1 90.56 90 ALA A C 1
ATOM 709 O O . ALA A 1 90 ? 8.594 15.852 -4.117 1 90.56 90 ALA A O 1
ATOM 710 N N . MET A 1 91 ? 10.086 15.188 -2.58 1 89.25 91 MET A N 1
ATOM 711 C CA . MET A 1 91 ? 9.078 14.938 -1.552 1 89.25 91 MET A CA 1
ATOM 712 C C . MET A 1 91 ? 8.352 16.219 -1.185 1 89.25 91 MET A C 1
ATOM 714 O O . MET A 1 91 ? 7.117 16.25 -1.159 1 89.25 91 MET A O 1
ATOM 718 N N . VAL A 1 92 ? 9.156 17.234 -0.974 1 90.69 92 VAL A N 1
ATOM 719 C CA . VAL A 1 92 ? 8.578 18.516 -0.587 1 90.69 92 VAL A CA 1
ATOM 720 C C . VAL A 1 92 ? 7.66 19.031 -1.696 1 90.69 92 VAL A C 1
ATOM 722 O O . VAL A 1 92 ? 6.527 19.438 -1.434 1 90.69 92 VAL A O 1
ATOM 725 N N . SER A 1 93 ? 8.117 18.969 -2.904 1 93.31 93 SER A N 1
ATOM 726 C CA . SER A 1 93 ? 7.336 19.422 -4.051 1 93.31 93 SER A CA 1
ATOM 727 C C . SER A 1 93 ? 6.039 18.625 -4.184 1 93.31 93 SER A C 1
ATOM 729 O O . SER A 1 93 ? 4.973 19.203 -4.41 1 93.31 93 SER A O 1
ATOM 731 N N . THR A 1 94 ? 6.102 17.359 -3.961 1 93.56 94 THR A N 1
ATOM 732 C CA . THR A 1 94 ? 4.934 16.484 -4.09 1 93.56 94 THR A CA 1
ATOM 733 C C . THR A 1 94 ? 3.918 16.781 -2.992 1 93.56 94 THR A C 1
ATOM 735 O O . THR A 1 94 ? 2.711 16.812 -3.246 1 93.56 94 THR A O 1
ATOM 738 N N . ILE A 1 95 ? 4.391 17.016 -1.804 1 92.38 95 ILE A N 1
ATOM 739 C CA . ILE A 1 95 ? 3.531 17.297 -0.661 1 92.38 95 ILE A CA 1
ATOM 740 C C . ILE A 1 95 ? 2.783 18.609 -0.894 1 92.38 95 ILE A C 1
ATOM 742 O O . ILE A 1 95 ? 1.574 18.688 -0.663 1 92.38 95 ILE A O 1
ATOM 746 N N . ILE A 1 96 ? 3.514 19.609 -1.429 1 92.69 96 ILE A N 1
ATOM 747 C CA . ILE A 1 96 ? 2.906 20.906 -1.715 1 92.69 96 ILE A CA 1
ATOM 748 C C . ILE A 1 96 ? 1.835 20.75 -2.791 1 92.69 96 ILE A C 1
ATOM 750 O O . ILE A 1 96 ? 0.75 21.328 -2.686 1 92.69 96 ILE A O 1
ATOM 754 N N . GLN A 1 97 ? 2.123 20 -3.779 1 94.12 97 GLN A N 1
ATOM 755 C CA . GLN A 1 97 ? 1.172 19.75 -4.855 1 94.12 97 GLN A CA 1
ATOM 756 C C . GLN A 1 97 ? -0.082 19.062 -4.332 1 94.12 97 GLN A C 1
ATOM 758 O O . GLN A 1 97 ? -1.198 19.391 -4.73 1 94.12 97 GLN A O 1
ATOM 763 N N . ARG A 1 98 ? 0.008 18.156 -3.479 1 92.88 98 ARG A N 1
ATOM 764 C CA . ARG A 1 98 ? -1.116 17.406 -2.947 1 92.88 98 ARG A CA 1
ATOM 765 C C . ARG A 1 98 ? -1.958 18.25 -2.002 1 92.88 98 ARG A C 1
ATOM 767 O O . ARG A 1 98 ? -3.188 18.172 -2.012 1 92.88 98 ARG A O 1
ATOM 774 N N . ALA A 1 99 ? -1.264 18.922 -1.166 1 92.19 99 ALA A N 1
ATOM 775 C CA . ALA A 1 99 ? -1.967 19.781 -0.212 1 92.19 99 ALA A CA 1
ATOM 776 C C . ALA A 1 99 ? -2.781 20.859 -0.931 1 92.19 99 ALA A C 1
ATOM 778 O O . ALA A 1 99 ? -3.869 21.219 -0.48 1 92.19 99 ALA A O 1
ATOM 779 N N . GLY A 1 100 ? -2.264 21.266 -1.981 1 87.75 100 GLY A N 1
ATOM 780 C CA . GLY A 1 100 ? -2.961 22.281 -2.752 1 87.75 100 GLY A CA 1
ATOM 781 C C . GLY A 1 100 ? -3.273 23.531 -1.949 1 87.75 100 GLY A C 1
ATOM 782 O O . GLY A 1 100 ? -2.381 24.125 -1.348 1 87.75 100 GLY A O 1
ATOM 783 N N . SER A 1 101 ? -4.605 23.797 -1.985 1 81.12 101 SER A N 1
ATOM 784 C CA . SER A 1 101 ? -5.059 25.031 -1.351 1 81.12 101 SER A CA 1
ATOM 785 C C . SER A 1 101 ? -5.121 24.875 0.166 1 81.12 101 SER A C 1
ATOM 787 O O . SER A 1 101 ? -5.352 25.859 0.883 1 81.12 101 SER A O 1
ATOM 789 N N . ALA A 1 102 ? -4.812 23.734 0.672 1 77 102 ALA A N 1
ATOM 790 C CA . ALA A 1 102 ? -4.895 23.484 2.107 1 77 102 ALA A CA 1
ATOM 791 C C . ALA A 1 102 ? -3.625 23.953 2.82 1 77 102 ALA A C 1
ATOM 793 O O . ALA A 1 102 ? -3.584 24 4.051 1 77 102 ALA A O 1
ATOM 794 N N . ILE A 1 103 ? -2.666 24.266 2.051 1 74.5 103 ILE A N 1
ATOM 795 C CA . ILE A 1 103 ? -1.392 24.641 2.652 1 74.5 103 ILE A CA 1
ATOM 796 C C . ILE A 1 103 ? -1.493 26.047 3.24 1 74.5 103 ILE A C 1
ATOM 798 O O . ILE A 1 103 ? -2.104 26.938 2.641 1 74.5 103 ILE A O 1
ATOM 802 N N . GLN A 1 104 ? -1.002 26.109 4.461 1 73.19 104 GLN A N 1
ATOM 803 C CA . GLN A 1 104 ? -0.956 27.406 5.121 1 73.19 104 GLN A CA 1
ATOM 804 C C . GLN A 1 104 ? 0.477 27.922 5.223 1 73.19 104 GLN A C 1
ATOM 806 O O . GLN A 1 104 ? 1.424 27.125 5.262 1 73.19 104 GLN A O 1
ATOM 811 N N . MET B 1 1 ? 20.875 -1.185 6.902 1 24.25 1 MET B N 1
ATOM 812 C CA . MET B 1 1 ? 21.844 -2.082 6.27 1 24.25 1 MET B CA 1
ATOM 813 C C . MET B 1 1 ? 21.234 -3.459 6.039 1 24.25 1 MET B C 1
ATOM 815 O O . MET B 1 1 ? 21.812 -4.293 5.344 1 24.25 1 MET B O 1
ATOM 819 N N . LEU B 1 2 ? 20.266 -3.727 7.051 1 29.48 2 LEU B N 1
ATOM 820 C CA . LEU B 1 2 ? 20.031 -5.16 7.211 1 29.48 2 LEU B CA 1
ATOM 821 C C . LEU B 1 2 ? 19.312 -5.73 5.996 1 29.48 2 LEU B C 1
ATOM 823 O O . LEU B 1 2 ? 19.125 -6.945 5.895 1 29.48 2 LEU B O 1
ATOM 827 N N . LEU B 1 3 ? 18.5 -4.879 5.379 1 39.38 3 LEU B N 1
ATOM 828 C CA . LEU B 1 3 ? 17.594 -5.633 4.516 1 39.38 3 LEU B CA 1
ATOM 829 C C . LEU B 1 3 ? 18.328 -6.148 3.281 1 39.38 3 LEU B C 1
ATOM 831 O O . LEU B 1 3 ? 17.688 -6.609 2.328 1 39.38 3 LEU B O 1
ATOM 835 N N . THR B 1 4 ? 19.297 -5.559 2.988 1 40.66 4 THR B N 1
ATOM 836 C CA . THR B 1 4 ? 19.906 -6.129 1.792 1 40.66 4 THR B CA 1
ATOM 837 C C . THR B 1 4 ? 19.969 -7.652 1.896 1 40.66 4 THR B C 1
ATOM 839 O O . THR B 1 4 ? 20.094 -8.344 0.884 1 40.66 4 THR B O 1
ATOM 842 N N . SER B 1 5 ? 20.75 -8.172 2.883 1 40.62 5 SER B N 1
ATOM 843 C CA . SER B 1 5 ? 21.375 -9.484 2.727 1 40.62 5 SER B CA 1
ATOM 844 C C . SER B 1 5 ? 20.328 -10.586 2.711 1 40.62 5 SER B C 1
ATOM 846 O O . SER B 1 5 ? 20.344 -11.453 1.834 1 40.62 5 SER B O 1
ATOM 848 N N . HIS B 1 6 ? 19.938 -11.469 4.082 1 42.94 6 HIS B N 1
ATOM 849 C CA . HIS B 1 6 ? 19.688 -12.867 4.406 1 42.94 6 HIS B CA 1
ATOM 850 C C . HIS B 1 6 ? 18.188 -13.188 4.316 1 42.94 6 HIS B C 1
ATOM 852 O O . HIS B 1 6 ? 17.359 -12.297 4.406 1 42.94 6 HIS B O 1
ATOM 858 N N . PRO B 1 7 ? 17.906 -14.547 3.891 1 52.34 7 PRO B N 1
ATOM 859 C CA . PRO B 1 7 ? 16.625 -15.266 3.92 1 52.34 7 PRO B CA 1
ATOM 860 C C . PRO B 1 7 ? 15.711 -14.797 5.043 1 52.34 7 PRO B C 1
ATOM 862 O O . PRO B 1 7 ? 14.484 -14.828 4.898 1 52.34 7 PRO B O 1
ATOM 865 N N . TYR B 1 8 ? 16.391 -14.125 6.004 1 53.03 8 TYR B N 1
ATOM 866 C CA . TYR B 1 8 ? 15.609 -13.711 7.16 1 53.03 8 TYR B CA 1
ATOM 867 C C . TYR B 1 8 ? 14.805 -12.453 6.848 1 53.03 8 TYR B C 1
ATOM 869 O O . TYR B 1 8 ? 13.672 -12.305 7.324 1 53.03 8 TYR B O 1
ATOM 877 N N . CYS B 1 9 ? 15.383 -11.672 5.926 1 59.25 9 CYS B N 1
ATOM 878 C CA . CYS B 1 9 ? 14.688 -10.422 5.641 1 59.25 9 CYS B CA 1
ATOM 879 C C . CYS B 1 9 ? 13.453 -10.664 4.789 1 59.25 9 CYS B C 1
ATOM 881 O O . CYS B 1 9 ? 12.414 -10.039 5 1 59.25 9 CYS B O 1
ATOM 883 N N . TRP B 1 10 ? 13.578 -11.719 3.996 1 63.12 10 TRP B N 1
ATOM 884 C CA . TRP B 1 10 ? 12.453 -12.031 3.121 1 63.12 10 TRP B CA 1
ATOM 885 C C . TRP B 1 10 ? 11.289 -12.617 3.916 1 63.12 10 TRP B C 1
ATOM 887 O O . TRP B 1 10 ? 10.133 -12.281 3.668 1 63.12 10 TRP B O 1
ATOM 897 N N . LYS B 1 11 ? 11.688 -13.406 4.836 1 69.5 11 LYS B N 1
ATOM 898 C CA . LYS B 1 11 ? 10.656 -14.023 5.656 1 69.5 11 LYS B CA 1
ATOM 899 C C . LYS B 1 11 ? 9.938 -12.984 6.516 1 69.5 11 LYS B C 1
ATOM 901 O O . LYS B 1 11 ? 8.711 -13.031 6.664 1 69.5 11 LYS B O 1
ATOM 906 N N . LEU B 1 12 ? 10.742 -12.07 6.938 1 68.25 12 LEU B N 1
ATOM 907 C CA . LEU B 1 12 ? 10.156 -11.031 7.777 1 68.25 12 LEU B CA 1
ATOM 908 C C . LEU B 1 12 ? 9.25 -10.109 6.961 1 68.25 12 LEU B C 1
ATOM 910 O O . LEU B 1 12 ? 8.148 -9.773 7.398 1 68.25 12 LEU B O 1
ATOM 914 N N . ALA B 1 13 ? 9.789 -9.781 5.797 1 68.19 13 ALA B N 1
ATOM 915 C CA . ALA B 1 13 ? 8.992 -8.93 4.922 1 68.19 13 ALA B CA 1
ATOM 916 C C . ALA B 1 13 ? 7.684 -9.609 4.531 1 68.19 13 ALA B C 1
ATOM 918 O O . ALA B 1 13 ? 6.617 -8.992 4.559 1 68.19 13 ALA B O 1
ATOM 919 N N . ARG B 1 14 ? 7.809 -10.836 4.223 1 71.25 14 ARG B N 1
ATOM 920 C CA . ARG B 1 14 ? 6.629 -11.617 3.875 1 71.25 14 ARG B CA 1
ATOM 921 C C . ARG B 1 14 ? 5.648 -11.68 5.039 1 71.25 14 ARG B C 1
ATOM 923 O O . ARG B 1 14 ? 4.449 -11.453 4.863 1 71.25 14 ARG B O 1
ATOM 930 N N . ASP B 1 15 ? 6.117 -11.922 6.238 1 73.06 15 ASP B N 1
ATOM 931 C CA . ASP B 1 15 ? 5.266 -12.047 7.418 1 73.06 15 ASP B CA 1
ATOM 932 C C . ASP B 1 15 ? 4.602 -10.711 7.758 1 73.06 15 ASP B C 1
ATOM 934 O O . ASP B 1 15 ? 3.439 -10.68 8.164 1 73.06 15 ASP B O 1
ATOM 938 N N . LEU B 1 16 ? 5.297 -9.727 7.59 1 68.88 16 LEU B N 1
ATOM 939 C CA . LEU B 1 16 ? 4.758 -8.398 7.848 1 68.88 16 LEU B CA 1
ATOM 940 C C . LEU B 1 16 ? 3.654 -8.055 6.852 1 68.88 16 LEU B C 1
ATOM 942 O O . LEU B 1 16 ? 2.611 -7.52 7.23 1 68.88 16 LEU B O 1
ATOM 946 N N . LEU B 1 17 ? 3.939 -8.43 5.707 1 70.19 17 LEU B N 1
ATOM 947 C CA . LEU B 1 17 ? 2.947 -8.156 4.676 1 70.19 17 LEU B CA 1
ATOM 948 C C . LEU B 1 17 ? 1.676 -8.969 4.914 1 70.19 17 LEU B C 1
ATOM 950 O O . LEU B 1 17 ? 0.569 -8.43 4.828 1 70.19 17 LEU B O 1
ATOM 954 N N . VAL B 1 18 ? 1.846 -10.18 5.215 1 70.69 18 VAL B N 1
ATOM 955 C CA . VAL B 1 18 ? 0.705 -11.062 5.445 1 70.69 18 VAL B CA 1
ATOM 956 C C . VAL B 1 18 ? -0.071 -10.594 6.676 1 70.69 18 VAL B C 1
ATOM 958 O O . VAL B 1 18 ? -1.305 -10.586 6.672 1 70.69 18 VAL B O 1
ATOM 961 N N . ASN B 1 19 ? 0.645 -10.156 7.707 1 68.69 19 ASN B N 1
ATOM 962 C CA . ASN B 1 19 ? -0.01 -9.656 8.914 1 68.69 19 ASN B CA 1
ATOM 963 C C . ASN B 1 19 ? -0.766 -8.359 8.648 1 68.69 19 ASN B C 1
ATOM 965 O O . ASN B 1 19 ? -1.883 -8.172 9.133 1 68.69 19 ASN B O 1
ATOM 9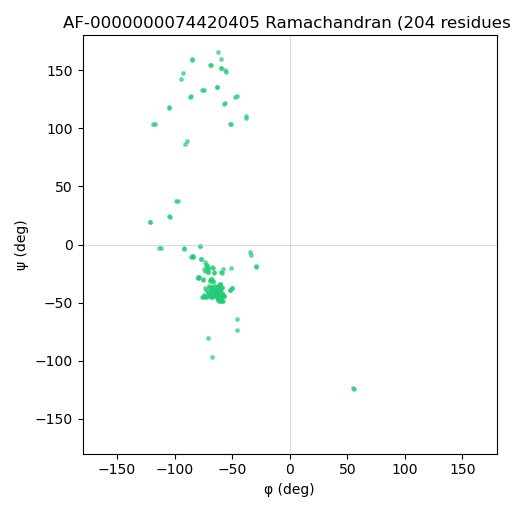69 N N . ALA B 1 20 ? -0.135 -7.531 7.883 1 67.69 20 ALA B N 1
ATOM 970 C CA . ALA B 1 20 ? -0.786 -6.27 7.539 1 67.69 20 ALA B CA 1
ATOM 971 C C . ALA B 1 20 ? -2.043 -6.508 6.707 1 67.69 20 ALA B C 1
ATOM 973 O O . ALA B 1 20 ? -3.09 -5.91 6.969 1 67.69 20 ALA B O 1
ATOM 974 N N . LEU B 1 21 ? -1.944 -7.418 5.812 1 68.62 21 LEU B N 1
ATOM 975 C CA . LEU B 1 21 ? -3.064 -7.734 4.934 1 68.62 21 LEU B CA 1
ATOM 976 C C . LEU B 1 21 ? -4.203 -8.375 5.715 1 68.62 21 LEU B C 1
ATOM 978 O O . LEU B 1 21 ? -5.371 -8.039 5.512 1 68.62 21 LEU 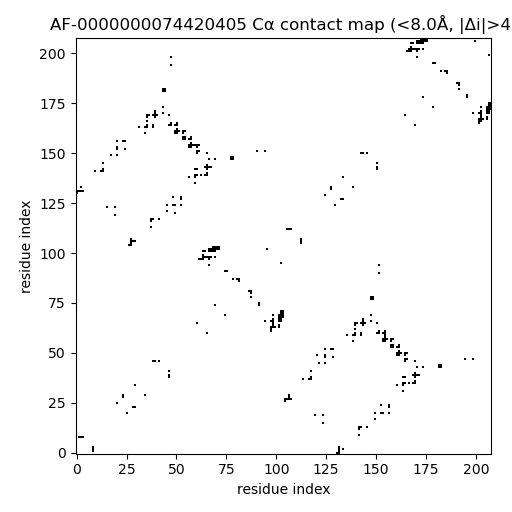B O 1
ATOM 982 N N . GLN B 1 22 ? -3.861 -9.258 6.527 1 66.62 22 GLN B N 1
ATOM 983 C CA . GLN B 1 22 ? -4.867 -9.938 7.34 1 66.62 22 GLN B CA 1
ATOM 984 C C . GLN B 1 22 ? -5.605 -8.953 8.234 1 66.62 22 GLN B C 1
ATOM 986 O O . GLN B 1 22 ? -6.816 -9.078 8.445 1 66.62 22 GLN B O 1
ATOM 991 N N . PHE B 1 23 ? -4.891 -8.031 8.672 1 62.91 23 PHE B N 1
ATOM 992 C CA . PHE B 1 23 ? -5.5 -7.027 9.539 1 62.91 23 PHE B CA 1
ATOM 993 C C . PHE B 1 23 ? -6.379 -6.074 8.734 1 62.91 23 PHE B C 1
ATOM 995 O O . PHE B 1 23 ? -7.484 -5.738 9.164 1 62.91 23 PHE B O 1
ATOM 1002 N N . ILE B 1 24 ? -5.863 -5.691 7.641 1 62.16 24 ILE B N 1
ATOM 1003 C CA . ILE B 1 24 ? -6.586 -4.711 6.84 1 62.16 24 ILE B CA 1
ATOM 1004 C C . ILE B 1 24 ? -7.75 -5.387 6.121 1 62.16 24 ILE B C 1
ATOM 1006 O O . ILE B 1 24 ? -8.836 -4.82 6.02 1 62.16 24 ILE B O 1
ATOM 1010 N N . MET B 1 25 ? -7.426 -6.566 5.547 1 56.88 25 MET B N 1
ATOM 1011 C CA . MET B 1 25 ? -8.422 -7.309 4.777 1 56.88 25 MET B CA 1
ATOM 1012 C C . MET B 1 25 ? -9.461 -7.941 5.699 1 56.88 25 MET B C 1
ATOM 1014 O O . MET B 1 25 ? -10.484 -8.438 5.238 1 56.88 25 MET B O 1
ATOM 1018 N N . HIS B 1 26 ? -9.117 -8.016 6.863 1 53.53 26 HIS B N 1
ATOM 1019 C CA . HIS B 1 26 ? -10.148 -8.531 7.758 1 53.53 26 HIS B CA 1
ATOM 1020 C C . HIS B 1 26 ? -11.422 -7.695 7.664 1 53.53 26 HIS B C 1
ATOM 1022 O O . HIS B 1 26 ? -11.383 -6.547 7.211 1 53.53 26 HIS B O 1
ATOM 1028 N N . PRO B 1 27 ? -12.602 -8.516 7.941 1 46.47 27 PRO B N 1
ATOM 1029 C CA . PRO B 1 27 ? -13.945 -7.961 7.766 1 46.47 27 PRO B CA 1
ATOM 1030 C C . PRO B 1 27 ? -14.031 -6.477 8.125 1 46.47 27 PRO B C 1
ATOM 1032 O O . PRO B 1 27 ? -15.062 -5.844 7.914 1 46.47 27 PRO B O 1
ATOM 1035 N N . TYR B 1 28 ? -13.031 -5.949 8.633 1 50.19 28 TYR B N 1
ATOM 1036 C CA . TYR B 1 28 ? -13.172 -4.551 9.031 1 50.19 28 TYR B CA 1
ATOM 1037 C C . TYR B 1 28 ? -12.578 -3.627 7.973 1 50.19 28 TYR B C 1
ATOM 1039 O O . TYR B 1 28 ? -11.594 -2.932 8.227 1 50.19 28 TYR B O 1
ATOM 1047 N N . GLY B 1 29 ? -12.703 -3.896 6.723 1 58.94 29 GLY B N 1
ATOM 1048 C CA . GLY B 1 29 ? -12.234 -2.998 5.68 1 58.94 29 GLY B CA 1
ATOM 1049 C C . GLY B 1 29 ? -12.445 -1.533 6.012 1 58.94 29 GLY B C 1
ATOM 1050 O O . GLY B 1 29 ? -13.562 -1.123 6.344 1 58.94 29 GLY B O 1
ATOM 1051 N N . LEU B 1 30 ? -11.312 -0.762 6.305 1 71.06 30 LEU B N 1
ATOM 1052 C CA . LEU B 1 30 ? -11.398 0.663 6.605 1 71.06 30 LEU B CA 1
ATOM 1053 C C . LEU B 1 30 ? -12.07 1.419 5.465 1 71.06 30 LEU B C 1
ATOM 1055 O O . LEU B 1 30 ? -11.789 1.169 4.293 1 71.06 30 LEU B O 1
ATOM 1059 N N . SER B 1 31 ? -13.25 2.088 5.941 1 84.75 31 SER B N 1
ATOM 1060 C CA . SER B 1 31 ? -13.789 3.033 4.969 1 84.75 31 SER B CA 1
ATOM 1061 C C . SER B 1 31 ? -12.766 4.109 4.617 1 84.75 31 SER B C 1
ATOM 1063 O O . SER B 1 31 ? -11.844 4.371 5.391 1 84.75 31 SER B O 1
ATOM 1065 N N . PRO B 1 32 ? -12.867 4.629 3.438 1 91.62 32 PRO B N 1
ATOM 1066 C CA . PRO B 1 32 ? -11.953 5.715 3.074 1 91.62 32 PRO B CA 1
ATOM 1067 C C . PRO B 1 32 ? -11.945 6.844 4.102 1 91.62 32 PRO B C 1
ATOM 1069 O O . PRO B 1 32 ? -10.883 7.379 4.426 1 91.62 32 PRO B O 1
ATOM 1072 N N . ASP B 1 33 ? -13.133 7.16 4.629 1 90.38 33 ASP B N 1
ATOM 1073 C CA . ASP B 1 33 ? -13.219 8.25 5.602 1 90.38 33 ASP B CA 1
ATOM 1074 C C . ASP B 1 33 ? -12.383 7.949 6.84 1 90.38 33 ASP B C 1
ATOM 1076 O O . ASP B 1 33 ? -11.641 8.812 7.316 1 90.38 33 ASP B O 1
ATOM 1080 N N . LEU B 1 34 ? -12.477 6.832 7.262 1 84.94 34 LEU B N 1
ATOM 1081 C CA . LEU B 1 34 ? -11.719 6.441 8.445 1 84.94 34 LEU B CA 1
ATOM 1082 C C . LEU B 1 34 ? -10.227 6.387 8.141 1 84.94 34 LEU B C 1
ATOM 1084 O O . LEU B 1 34 ? -9.406 6.836 8.945 1 84.94 34 LEU B O 1
ATOM 1088 N N . THR B 1 35 ? -9.93 5.812 7.027 1 87.31 35 THR B N 1
ATOM 1089 C CA . THR B 1 35 ? -8.539 5.707 6.617 1 87.31 35 THR B CA 1
ATOM 1090 C C . THR B 1 35 ? -7.906 7.094 6.492 1 87.31 35 THR B C 1
ATOM 1092 O O . THR B 1 35 ? -6.793 7.316 6.977 1 87.31 35 THR B O 1
ATOM 1095 N N . ILE B 1 36 ? -8.609 8 5.922 1 91.88 36 ILE B N 1
ATOM 1096 C CA . ILE B 1 36 ? -8.109 9.359 5.758 1 91.88 36 ILE B CA 1
ATOM 1097 C C . ILE B 1 36 ? -7.93 10.016 7.125 1 91.88 36 ILE B C 1
ATOM 1099 O O . ILE B 1 36 ? -6.949 10.727 7.359 1 91.88 36 ILE B O 1
ATOM 1103 N N . LYS B 1 37 ? -8.867 9.773 7.996 1 88.81 37 LYS B N 1
ATOM 1104 C CA . LYS B 1 37 ? -8.75 10.297 9.352 1 88.81 37 LYS B CA 1
ATOM 1105 C C . LYS B 1 37 ? -7.477 9.789 10.031 1 88.81 37 LYS B C 1
ATOM 1107 O O . LYS B 1 37 ? -6.754 10.555 10.672 1 88.81 37 LYS B O 1
ATOM 1112 N N . VAL B 1 38 ? -7.172 8.539 9.898 1 85.62 38 VAL B N 1
ATOM 1113 C CA . VAL B 1 38 ? -5.977 7.941 10.484 1 85.62 38 VAL B CA 1
ATOM 1114 C C . VAL B 1 38 ? -4.73 8.555 9.852 1 85.62 38 VAL B C 1
ATOM 1116 O O . VAL B 1 38 ? -3.799 8.953 10.562 1 85.62 38 VAL B O 1
ATOM 1119 N N . PHE B 1 39 ? -4.75 8.727 8.5 1 90.12 39 PHE B N 1
ATOM 1120 C CA . PHE B 1 39 ? -3.602 9.297 7.809 1 90.12 39 PHE B CA 1
ATOM 1121 C C . PHE B 1 39 ? -3.398 10.758 8.203 1 90.12 39 PHE B C 1
ATOM 1123 O O . PHE B 1 39 ? -2.262 11.227 8.305 1 90.12 39 PHE B O 1
ATOM 1130 N N . SER B 1 40 ? -4.457 11.398 8.484 1 88.94 40 SER B N 1
ATOM 1131 C CA . SER B 1 40 ? -4.359 12.805 8.852 1 88.94 40 SER B CA 1
ATOM 1132 C C . SER B 1 40 ? -3.75 12.984 10.234 1 88.94 40 SER B C 1
ATOM 1134 O O . SER B 1 40 ? -3.326 14.078 10.602 1 88.94 40 SER B O 1
ATOM 1136 N N . MET B 1 41 ? -3.729 11.938 11.031 1 85.19 41 MET B N 1
ATOM 1137 C CA . MET B 1 41 ? -3.15 11.977 12.375 1 85.19 41 MET B CA 1
ATOM 1138 C C . MET B 1 41 ? -1.648 11.711 12.32 1 85.19 41 MET B C 1
ATOM 1140 O O . MET B 1 41 ? -0.94 11.953 13.305 1 85.19 41 MET B O 1
ATOM 1144 N N . LEU B 1 42 ? -1.104 11.297 11.227 1 85.69 42 LEU B N 1
ATOM 1145 C CA . LEU B 1 42 ? 0.323 11.031 11.078 1 85.69 42 LEU B CA 1
ATOM 1146 C C . LEU B 1 42 ? 1.081 12.312 10.734 1 85.69 42 LEU B C 1
ATOM 1148 O O . LEU B 1 42 ? 0.482 13.297 10.289 1 85.69 42 LEU B O 1
ATOM 1152 N N . ASP B 1 43 ? 2.346 12.273 10.984 1 85 43 ASP B N 1
ATOM 1153 C CA . ASP B 1 43 ? 3.152 13.398 10.523 1 85 43 ASP B CA 1
ATOM 1154 C C . ASP B 1 43 ? 3.244 13.414 9 1 85 43 ASP B C 1
ATOM 1156 O O . ASP B 1 43 ? 3.117 12.375 8.352 1 85 43 ASP B O 1
ATOM 1160 N N . THR B 1 44 ? 3.463 14.508 8.391 1 87.94 44 THR B N 1
ATOM 1161 C CA . THR B 1 44 ? 3.416 14.758 6.949 1 87.94 44 THR B CA 1
ATOM 1162 C C . THR B 1 44 ? 4.367 13.82 6.211 1 87.94 44 THR B C 1
ATOM 1164 O O . THR B 1 44 ? 4.031 13.305 5.141 1 87.94 44 THR B O 1
ATOM 1167 N N . ARG B 1 45 ? 5.512 13.688 6.734 1 84 45 ARG B N 1
ATOM 1168 C CA . ARG B 1 45 ? 6.48 12.797 6.105 1 84 45 ARG B CA 1
ATOM 1169 C C . ARG B 1 45 ? 5.957 11.367 6.066 1 84 45 ARG B C 1
ATOM 1171 O O . ARG B 1 45 ? 6.121 10.664 5.066 1 84 45 ARG B O 1
ATOM 1178 N N . SER B 1 46 ? 5.371 10.945 7.145 1 85.69 46 SER B N 1
ATOM 1179 C CA . SER B 1 46 ? 4.852 9.586 7.234 1 85.69 46 SER B CA 1
ATOM 1180 C C . SER B 1 46 ? 3.732 9.352 6.227 1 85.69 46 SER B C 1
ATOM 1182 O O . SER B 1 46 ? 3.668 8.289 5.598 1 85.69 46 SER B O 1
ATOM 1184 N N . VAL B 1 47 ? 2.902 10.305 6.043 1 89.81 47 VAL B N 1
ATOM 1185 C CA . VAL B 1 47 ? 1.813 10.164 5.082 1 89.81 47 VAL B CA 1
ATOM 1186 C C . VAL B 1 47 ? 2.379 10.117 3.662 1 89.81 47 VAL B C 1
ATOM 1188 O O . VAL B 1 47 ? 1.916 9.344 2.826 1 89.81 47 VAL B O 1
ATOM 1191 N N . PHE B 1 48 ? 3.326 10.945 3.436 1 89.06 48 PHE B N 1
ATOM 1192 C CA . PHE B 1 48 ? 3.98 10.922 2.133 1 89.06 48 PHE B CA 1
ATOM 1193 C C . PHE B 1 48 ? 4.566 9.547 1.847 1 89.06 48 PHE B C 1
ATOM 1195 O O . PHE B 1 48 ? 4.375 8.992 0.76 1 89.06 48 PHE B O 1
ATOM 1202 N N . CYS B 1 49 ? 5.27 9.055 2.816 1 87.62 49 CYS B N 1
ATOM 1203 C CA . CYS B 1 49 ? 5.91 7.75 2.654 1 87.62 49 CYS B CA 1
ATOM 1204 C C . CYS B 1 49 ? 4.871 6.652 2.465 1 87.62 49 CYS B C 1
ATOM 1206 O O . CYS B 1 49 ? 5.098 5.703 1.711 1 87.62 49 CYS B O 1
ATOM 1208 N N . ALA B 1 50 ? 3.766 6.777 3.164 1 88.69 50 ALA B N 1
ATOM 1209 C CA . ALA B 1 50 ? 2.697 5.797 2.998 1 88.69 50 ALA B CA 1
ATOM 1210 C C . ALA B 1 50 ? 2.193 5.773 1.558 1 88.69 50 ALA B C 1
ATOM 1212 O O . ALA B 1 50 ? 2.025 4.699 0.97 1 88.69 50 ALA B O 1
ATOM 1213 N N . ALA B 1 51 ? 1.98 6.953 0.99 1 93.19 51 ALA B N 1
ATOM 1214 C CA . ALA B 1 51 ? 1.525 7.039 -0.395 1 93.19 51 ALA B CA 1
ATOM 1215 C C . ALA B 1 51 ? 2.551 6.43 -1.348 1 93.19 51 ALA B C 1
ATOM 1217 O O . ALA B 1 51 ? 2.193 5.66 -2.244 1 93.19 51 ALA B O 1
ATOM 1218 N N . ALA B 1 52 ? 3.799 6.801 -1.168 1 90.56 52 ALA B N 1
ATOM 1219 C CA . ALA B 1 52 ? 4.871 6.316 -2.031 1 90.56 52 ALA B CA 1
ATOM 1220 C C . ALA B 1 52 ? 5.027 4.801 -1.913 1 90.56 52 ALA B C 1
ATOM 1222 O O . ALA B 1 52 ? 5.176 4.105 -2.922 1 90.56 52 ALA B O 1
ATOM 1223 N N . THR B 1 53 ? 5.027 4.316 -0.663 1 88.44 53 THR B N 1
ATOM 1224 C CA . THR B 1 53 ? 5.195 2.891 -0.413 1 88.44 53 THR B CA 1
ATOM 1225 C C . THR B 1 53 ? 4.035 2.1 -1.011 1 88.44 53 THR B C 1
ATOM 1227 O O . THR B 1 53 ? 4.246 1.069 -1.655 1 88.44 53 THR B O 1
ATOM 1230 N N . CYS B 1 54 ? 2.842 2.594 -0.864 1 90.06 54 CYS B N 1
ATOM 1231 C CA . CYS B 1 54 ? 1.684 1.886 -1.4 1 90.06 54 CYS B CA 1
ATOM 1232 C C . CYS B 1 54 ? 1.674 1.931 -2.924 1 90.06 54 CYS B C 1
ATOM 1234 O O . CYS B 1 54 ? 1.262 0.969 -3.574 1 90.06 54 CYS B O 1
ATOM 1236 N N . SER B 1 55 ? 2.098 3.033 -3.43 1 93.94 55 SER B N 1
ATOM 1237 C CA . SER B 1 55 ? 2.23 3.105 -4.879 1 93.94 55 SER B CA 1
ATOM 1238 C C . SER B 1 55 ? 3.229 2.074 -5.395 1 93.94 55 SER B C 1
ATOM 1240 O O . SER B 1 55 ? 2.953 1.364 -6.363 1 93.94 55 SER B O 1
ATOM 1242 N N . PHE B 1 56 ? 4.352 1.997 -4.777 1 91.12 56 PHE B N 1
ATOM 1243 C CA . PHE B 1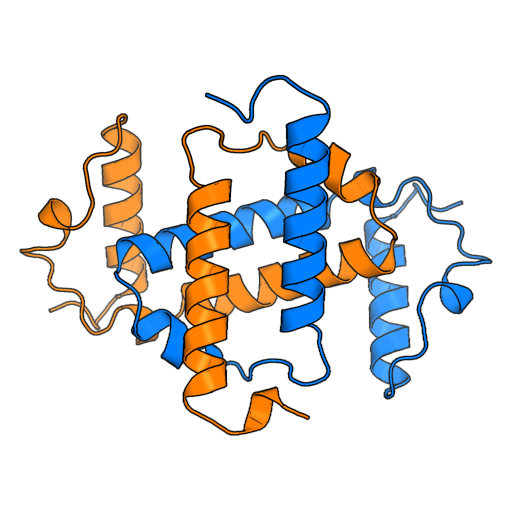 56 ? 5.406 1.065 -5.156 1 91.12 56 PHE B CA 1
ATOM 1244 C C . PHE B 1 56 ? 4.922 -0.376 -5.047 1 91.12 56 PHE B C 1
ATOM 1246 O O . PHE B 1 56 ? 5.062 -1.156 -5.992 1 91.12 56 PHE B O 1
ATOM 1253 N N . PHE B 1 57 ? 4.316 -0.748 -3.949 1 90.19 57 PHE B N 1
ATOM 1254 C CA . PHE B 1 57 ? 3.885 -2.121 -3.723 1 90.19 57 PHE B CA 1
ATOM 1255 C C . PHE B 1 57 ? 2.746 -2.492 -4.664 1 90.19 57 PHE B C 1
ATOM 1257 O O . PHE B 1 57 ? 2.656 -3.635 -5.117 1 90.19 57 PHE B O 1
ATOM 1264 N N . GLN B 1 58 ? 1.923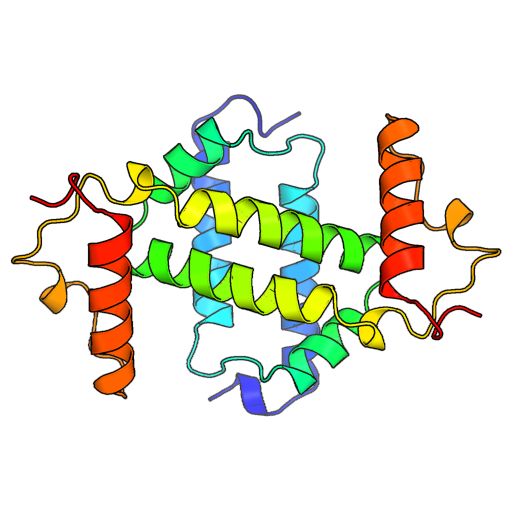 -1.55 -4.879 1 94.31 58 GLN B N 1
ATOM 1265 C CA . GLN B 1 58 ? 0.858 -1.813 -5.844 1 94.31 58 GLN B CA 1
ATOM 1266 C C . GLN B 1 58 ? 1.429 -2.164 -7.215 1 94.31 58 GLN B C 1
ATOM 1268 O O . GLN B 1 58 ? 1.028 -3.156 -7.824 1 94.31 58 GLN B O 1
ATOM 1273 N N . LYS B 1 59 ? 2.342 -1.408 -7.676 1 96.06 59 LYS B N 1
ATOM 1274 C CA . LYS B 1 59 ? 2.957 -1.627 -8.984 1 96.06 59 LYS B CA 1
ATOM 1275 C C . LYS B 1 59 ? 3.648 -2.986 -9.047 1 96.06 59 LYS B C 1
ATOM 1277 O O . LYS B 1 59 ? 3.633 -3.65 -10.086 1 96.06 59 LYS B O 1
ATOM 1282 N N . CYS B 1 60 ? 4.234 -3.322 -7.984 1 93.31 60 CYS B N 1
ATOM 1283 C CA . CYS B 1 60 ? 4.895 -4.625 -7.93 1 93.31 60 CYS B CA 1
ATOM 1284 C C . CYS B 1 60 ? 3.871 -5.75 -7.887 1 93.31 60 CYS B C 1
ATOM 1286 O O . CYS B 1 60 ? 4.043 -6.777 -8.547 1 93.31 60 CYS B O 1
ATOM 1288 N N . ALA B 1 61 ? 2.846 -5.59 -7.168 1 94.69 61 ALA B N 1
ATOM 1289 C CA . ALA B 1 61 ? 1.854 -6.641 -6.957 1 94.69 61 ALA B CA 1
ATOM 1290 C C . ALA B 1 61 ? 1.035 -6.883 -8.227 1 94.69 61 ALA B C 1
ATOM 1292 O O . ALA B 1 61 ? 0.448 -7.953 -8.398 1 94.69 61 ALA B O 1
ATOM 1293 N N . ILE B 1 62 ? 0.939 -5.961 -9.07 1 96.06 62 ILE B N 1
ATOM 1294 C CA . ILE B 1 62 ? 0.134 -6.152 -10.273 1 96.06 62 ILE B CA 1
ATOM 1295 C C . ILE B 1 62 ? 1.009 -6.695 -11.398 1 96.06 62 ILE B C 1
ATOM 1297 O O . ILE B 1 62 ? 0.515 -6.984 -12.492 1 96.06 62 ILE B O 1
ATOM 1301 N N . ASP B 1 63 ? 2.256 -6.832 -11.172 1 95 63 ASP B N 1
ATOM 1302 C CA . ASP B 1 63 ? 3.172 -7.367 -12.18 1 95 63 ASP B CA 1
ATOM 1303 C C . ASP B 1 63 ? 2.818 -8.812 -12.523 1 95 63 ASP B C 1
ATOM 1305 O O . ASP B 1 63 ? 2.609 -9.641 -11.633 1 95 63 ASP B O 1
ATOM 1309 N N . PRO B 1 64 ? 2.807 -9.156 -13.758 1 94.69 64 PRO B N 1
ATOM 1310 C CA . PRO B 1 64 ? 2.455 -10.516 -14.188 1 94.69 64 PRO B CA 1
ATOM 1311 C C . PRO B 1 64 ? 3.369 -11.578 -13.586 1 94.69 64 PRO B C 1
ATOM 1313 O O . PRO B 1 64 ? 2.953 -12.727 -13.406 1 94.69 64 PRO B O 1
ATOM 1316 N N . LEU B 1 65 ? 4.555 -11.258 -13.203 1 93.5 65 LEU B N 1
ATOM 1317 C CA . LEU B 1 65 ? 5.512 -12.211 -12.648 1 93.5 65 LEU B CA 1
ATOM 1318 C C . LEU B 1 65 ? 5.035 -12.734 -11.297 1 93.5 65 LEU B C 1
ATOM 1320 O O . LEU B 1 65 ? 5.469 -13.805 -10.852 1 93.5 65 LEU B O 1
ATOM 1324 N N . CYS B 1 66 ? 4.164 -12.047 -10.672 1 93.12 66 CYS B N 1
ATOM 1325 C CA . CYS B 1 66 ? 3.613 -12.492 -9.391 1 93.12 66 CYS B CA 1
ATOM 1326 C C . CYS B 1 66 ? 2.584 -13.594 -9.594 1 93.12 66 CYS B C 1
ATOM 1328 O O . CYS B 1 66 ? 2.201 -14.273 -8.641 1 93.12 66 CYS B O 1
ATOM 1330 N N . TYR B 1 67 ? 2.168 -13.805 -10.82 1 91.12 67 TYR B N 1
ATOM 1331 C CA . TYR B 1 67 ? 1.046 -14.695 -11.109 1 91.12 67 TYR B CA 1
ATOM 1332 C C . TYR B 1 67 ? 1.471 -15.828 -12.039 1 91.12 67 TYR B C 1
ATOM 1334 O O . TYR B 1 67 ? 0.645 -16.391 -12.758 1 91.12 67 TYR B O 1
ATOM 1342 N N . ILE B 1 68 ? 2.641 -16.078 -12.117 1 87.12 68 ILE B N 1
ATOM 1343 C CA . ILE B 1 68 ? 3.148 -17.047 -13.086 1 87.12 68 ILE B CA 1
ATOM 1344 C C . ILE B 1 68 ? 2.74 -18.453 -12.664 1 87.12 68 ILE B C 1
ATOM 1346 O O . ILE B 1 68 ? 2.68 -19.375 -13.492 1 87.12 68 ILE B O 1
ATOM 1350 N N . ASN B 1 69 ? 2.422 -18.703 -11.438 1 81.81 69 ASN B N 1
ATOM 1351 C CA . ASN B 1 69 ? 2.121 -20.062 -10.969 1 81.81 69 ASN B CA 1
ATOM 1352 C C . ASN B 1 69 ? 0.621 -20.266 -10.773 1 81.81 69 ASN B C 1
ATOM 1354 O O . ASN B 1 69 ? 0.203 -21.125 -10 1 81.81 69 ASN B O 1
ATOM 1358 N N . ILE B 1 70 ? -0.11 -19.484 -11.445 1 84.81 70 ILE B N 1
ATOM 1359 C CA . ILE B 1 70 ? -1.552 -19.625 -11.258 1 84.81 70 ILE B CA 1
ATOM 1360 C C . ILE B 1 70 ? -2.094 -20.703 -12.195 1 84.81 70 ILE B C 1
ATOM 1362 O O . ILE B 1 70 ? -1.776 -20.719 -13.383 1 84.81 70 ILE B O 1
ATOM 1366 N N . GLU B 1 71 ? -2.777 -21.578 -11.656 1 84.75 71 GLU B N 1
ATOM 1367 C CA . GLU B 1 71 ? -3.557 -22.578 -12.375 1 84.75 71 GLU B CA 1
ATOM 1368 C C . GLU B 1 71 ? -5.047 -22.266 -12.328 1 84.75 71 GLU B C 1
ATOM 1370 O O . GLU B 1 71 ? -5.66 -22.297 -11.258 1 84.75 71 GLU B O 1
ATOM 1375 N N . LEU B 1 72 ? -5.66 -22.031 -13.539 1 81.88 72 LEU B N 1
ATOM 1376 C CA . LEU B 1 72 ? -7.059 -21.625 -13.633 1 81.88 72 LEU B CA 1
ATOM 1377 C C . LEU B 1 72 ? -7.973 -22.672 -12.992 1 81.88 72 LEU B C 1
ATOM 1379 O O . LEU B 1 72 ? -8.961 -22.328 -12.344 1 81.88 72 LEU B O 1
ATOM 1383 N N . GLY B 1 73 ? -7.633 -23.875 -13.156 1 84.75 73 GLY B N 1
ATOM 1384 C CA . GLY B 1 73 ? -8.484 -24.953 -12.672 1 84.75 73 GLY B CA 1
ATOM 1385 C C . GLY B 1 73 ? -8.594 -24.984 -11.164 1 84.75 73 GLY B C 1
ATOM 1386 O O . GLY B 1 73 ? -9.578 -25.484 -10.617 1 84.75 73 GLY B O 1
ATOM 1387 N N . THR B 1 74 ? -7.625 -24.438 -10.5 1 83.94 74 THR B N 1
ATOM 1388 C CA . THR B 1 74 ? -7.641 -24.516 -9.039 1 83.94 74 THR B CA 1
ATOM 1389 C C . THR B 1 74 ? -7.836 -23.125 -8.438 1 83.94 74 THR B C 1
ATOM 1391 O O . THR B 1 74 ? -7.949 -22.969 -7.223 1 83.94 74 THR B O 1
ATOM 1394 N N . LEU B 1 75 ? -7.887 -22.109 -9.25 1 86.56 75 LEU B N 1
ATOM 1395 C CA . LEU B 1 75 ? -7.949 -20.734 -8.789 1 86.56 75 LEU B CA 1
ATOM 1396 C C . LEU B 1 75 ? -9.203 -20.5 -7.949 1 86.56 75 LEU B C 1
ATOM 1398 O O . LEU B 1 75 ? -9.125 -19.922 -6.855 1 86.56 75 LEU B O 1
ATOM 1402 N N . GLU B 1 76 ? -10.234 -20.969 -8.422 1 83.31 76 GLU B N 1
ATOM 1403 C CA . GLU B 1 76 ? -11.5 -20.75 -7.734 1 83.31 76 GLU B CA 1
ATOM 1404 C C . GLU B 1 76 ? -11.508 -21.391 -6.355 1 83.31 76 GLU B C 1
ATOM 1406 O O . GLU B 1 76 ? -12.07 -20.844 -5.406 1 83.31 76 GLU B O 1
ATOM 1411 N N . SER B 1 77 ? -10.992 -22.562 -6.289 1 83.62 77 SER B N 1
ATOM 1412 C CA . SER B 1 77 ? -10.953 -23.297 -5.023 1 83.62 77 SER B CA 1
ATOM 1413 C C . SER B 1 77 ? -10 -22.625 -4.031 1 83.62 77 SER B C 1
ATOM 1415 O O . SER B 1 77 ? -10.188 -22.734 -2.818 1 83.62 77 SER B O 1
ATOM 1417 N N . LYS B 1 78 ? -8.984 -21.984 -4.559 1 80 78 LYS B N 1
ATOM 1418 C CA . LYS B 1 78 ? -7.973 -21.344 -3.732 1 80 78 LYS B CA 1
ATOM 1419 C C . LYS B 1 78 ? -8.461 -20 -3.215 1 80 78 LYS B C 1
ATOM 1421 O O . LYS B 1 78 ? -8.008 -19.516 -2.17 1 80 78 LYS B O 1
ATOM 1426 N N . ILE B 1 79 ? -9.32 -19.391 -3.961 1 82.19 79 ILE B N 1
ATOM 1427 C CA . ILE B 1 79 ? -9.883 -18.109 -3.559 1 82.19 79 ILE B CA 1
ATOM 1428 C C . ILE B 1 79 ? -11.148 -18.344 -2.73 1 82.19 79 ILE B C 1
ATOM 1430 O O . ILE B 1 79 ? -12.18 -18.766 -3.262 1 82.19 79 ILE B O 1
ATOM 1434 N N . LYS B 1 80 ? -10.891 -18.469 -1.46 1 70.5 80 LYS B N 1
ATOM 1435 C CA . LYS B 1 80 ? -11.984 -18.719 -0.522 1 70.5 80 LYS B CA 1
ATOM 1436 C C . LYS B 1 80 ? -13.148 -17.766 -0.781 1 70.5 80 LYS B C 1
ATOM 1438 O O . LYS B 1 80 ? -12.945 -16.578 -1.063 1 70.5 80 LYS B O 1
ATOM 1443 N N . PRO B 1 81 ? -14.281 -18.438 -0.938 1 60.12 81 PRO B N 1
ATOM 1444 C CA . PRO B 1 81 ? -15.461 -17.594 -1.121 1 60.12 81 PRO B CA 1
ATOM 1445 C C . PRO B 1 81 ? -15.586 -16.516 -0.048 1 60.12 81 PRO B C 1
ATOM 1447 O O . PRO B 1 81 ? -15.414 -16.797 1.141 1 60.12 81 PRO B O 1
ATOM 1450 N N . ASN B 1 82 ? -15.266 -15.414 -0.462 1 57.22 82 ASN B N 1
ATOM 1451 C CA . ASN B 1 82 ? -15.727 -14.344 0.418 1 57.22 82 ASN B CA 1
ATOM 1452 C C . ASN B 1 82 ? -17.25 -14.312 0.514 1 57.22 82 ASN B C 1
ATOM 1454 O O . ASN B 1 82 ? -17.938 -14.953 -0.28 1 57.22 82 ASN B O 1
ATOM 1458 N N . LYS B 1 83 ? -17.797 -13.648 1.424 1 61.5 83 LYS B N 1
ATOM 1459 C CA . LYS B 1 83 ? -19.234 -13.562 1.653 1 61.5 83 LYS B CA 1
ATOM 1460 C C . LYS B 1 83 ? -19.953 -13.031 0.419 1 61.5 83 LYS B C 1
ATOM 1462 O O . LYS B 1 83 ? -21.141 -13.305 0.215 1 61.5 83 LYS B O 1
ATOM 1467 N N . ASP B 1 84 ? -19.219 -12.375 -0.388 1 75.25 84 ASP B N 1
ATOM 1468 C CA . ASP B 1 84 ? -19.891 -11.766 -1.526 1 75.25 84 ASP B CA 1
ATOM 1469 C C . ASP B 1 84 ? -19.391 -12.344 -2.846 1 75.25 84 ASP B C 1
ATOM 1471 O O . ASP B 1 84 ? -18.297 -12 -3.303 1 75.25 84 ASP B O 1
ATOM 1475 N N . PRO B 1 85 ? -20.219 -13.195 -3.381 1 78.81 85 PRO B N 1
ATOM 1476 C CA . PRO B 1 85 ? -19.828 -13.805 -4.656 1 78.81 85 PRO B CA 1
ATOM 1477 C C . PRO B 1 85 ? -19.375 -12.773 -5.691 1 78.81 85 PRO B C 1
ATOM 1479 O O . PRO B 1 85 ? -18.469 -13.055 -6.484 1 78.81 85 PRO B O 1
ATOM 1482 N N . LYS B 1 86 ? -19.938 -11.703 -5.742 1 84.5 86 LYS B N 1
ATOM 1483 C CA . LYS B 1 86 ? -19.562 -10.672 -6.703 1 84.5 86 LYS B CA 1
ATOM 1484 C C . LYS B 1 86 ? -18.109 -10.266 -6.523 1 84.5 86 LYS B C 1
ATOM 1486 O O . LYS B 1 86 ? -17.391 -10.062 -7.504 1 84.5 86 LYS B O 1
ATOM 1491 N N . THR B 1 87 ? -17.703 -10.133 -5.344 1 84.56 87 THR B N 1
ATOM 1492 C CA . THR B 1 87 ? -16.328 -9.766 -5.043 1 84.56 87 THR B CA 1
ATOM 1493 C C . THR B 1 87 ? -15.367 -10.859 -5.496 1 84.56 87 THR B C 1
ATOM 1495 O O . THR B 1 87 ? -14.312 -10.57 -6.074 1 84.56 87 THR B O 1
ATOM 1498 N N . LYS B 1 88 ? -15.844 -12.023 -5.355 1 86.5 88 LYS B N 1
ATOM 1499 C CA . LYS B 1 88 ? -15.008 -13.148 -5.77 1 86.5 88 LYS B CA 1
ATOM 1500 C C . LYS B 1 88 ? -14.82 -13.164 -7.281 1 86.5 88 LYS B C 1
ATOM 1502 O O . LYS B 1 88 ? -13.703 -13.344 -7.773 1 86.5 88 LYS B O 1
ATOM 1507 N N . ASP B 1 89 ? -15.906 -12.945 -8 1 90.25 89 ASP B N 1
ATOM 1508 C CA . ASP B 1 89 ? -15.844 -12.953 -9.461 1 90.25 89 ASP B CA 1
ATOM 1509 C C . ASP B 1 89 ? -14.93 -11.844 -9.977 1 90.25 89 ASP B C 1
ATOM 1511 O O . ASP B 1 89 ? -14.156 -12.055 -10.906 1 90.25 89 ASP B O 1
ATOM 1515 N N . ALA B 1 90 ? -15.078 -10.664 -9.414 1 90.75 90 ALA B N 1
ATOM 1516 C CA . ALA B 1 90 ? -14.234 -9.539 -9.805 1 90.75 90 ALA B CA 1
ATOM 1517 C C . ALA B 1 90 ? -12.758 -9.844 -9.547 1 90.75 90 ALA B C 1
ATOM 1519 O O . ALA B 1 90 ? -11.898 -9.523 -10.367 1 90.75 90 ALA B O 1
ATOM 1520 N N . MET B 1 91 ? -12.5 -10.453 -8.406 1 89.62 91 MET B N 1
ATOM 1521 C CA . MET B 1 91 ? -11.133 -10.828 -8.047 1 89.62 91 MET B CA 1
ATOM 1522 C C . MET B 1 91 ? -10.562 -11.82 -9.055 1 89.62 91 MET B C 1
ATOM 1524 O O . MET B 1 91 ? -9.453 -11.633 -9.562 1 89.62 91 MET B O 1
ATOM 1528 N N . VAL B 1 92 ? -11.367 -12.805 -9.336 1 90.75 92 VAL B N 1
ATOM 1529 C CA . VAL B 1 92 ? -10.93 -13.836 -10.258 1 90.75 92 VAL B CA 1
ATOM 1530 C C . VAL B 1 92 ? -10.656 -13.227 -11.633 1 90.75 92 VAL B C 1
ATOM 1532 O O . VAL B 1 92 ? -9.609 -13.477 -12.234 1 90.75 92 VAL B O 1
ATOM 1535 N N . SER B 1 93 ? -11.555 -12.422 -12.086 1 93.38 93 SER B N 1
ATOM 1536 C CA . SER B 1 93 ? -11.406 -11.773 -13.383 1 93.38 93 SER B CA 1
ATOM 1537 C C . SER B 1 93 ? -10.156 -10.898 -13.422 1 93.38 93 SER B C 1
ATOM 1539 O O . SER B 1 93 ? -9.406 -10.922 -14.398 1 93.38 93 SER B O 1
ATOM 1541 N N . THR B 1 94 ? -9.891 -10.195 -12.359 1 93.75 94 THR B N 1
ATOM 1542 C CA . THR B 1 94 ? -8.742 -9.297 -12.289 1 93.75 94 THR B CA 1
ATOM 1543 C C . THR B 1 94 ? -7.441 -10.094 -12.281 1 93.75 94 THR B C 1
ATOM 1545 O O . THR B 1 94 ? -6.469 -9.703 -12.93 1 93.75 94 THR B O 1
ATOM 1548 N N . ILE B 1 95 ? -7.43 -11.18 -11.562 1 92.38 95 ILE B N 1
ATOM 1549 C CA . ILE B 1 95 ? -6.25 -12.031 -11.461 1 92.38 95 ILE B CA 1
ATOM 1550 C C . ILE B 1 95 ? -5.914 -12.609 -12.836 1 92.38 95 ILE B C 1
ATOM 1552 O O . ILE B 1 95 ? -4.75 -12.609 -13.25 1 92.38 95 ILE B O 1
ATOM 1556 N N . ILE B 1 96 ? -6.961 -13.047 -13.562 1 92.69 96 ILE B N 1
ATOM 1557 C CA . ILE B 1 96 ? -6.77 -13.602 -14.898 1 92.69 96 ILE B CA 1
ATOM 1558 C C . ILE B 1 96 ? -6.215 -12.523 -15.828 1 92.69 96 ILE B C 1
ATOM 1560 O O . ILE B 1 96 ? -5.309 -12.789 -16.625 1 92.69 96 ILE B O 1
ATOM 1564 N N . GLN B 1 97 ? -6.738 -11.359 -15.75 1 94.12 97 GLN B N 1
ATOM 1565 C CA . GLN B 1 97 ? -6.277 -10.242 -16.562 1 94.12 97 GLN B CA 1
ATOM 1566 C C . GLN B 1 97 ? -4.816 -9.914 -16.266 1 94.12 97 GLN B C 1
ATOM 1568 O O . GLN B 1 97 ? -4.039 -9.641 -17.188 1 94.12 97 GLN B O 1
ATOM 1573 N N . ARG B 1 98 ? -4.395 -9.938 -15.109 1 92.94 98 ARG B N 1
ATOM 1574 C CA . ARG B 1 98 ? -3.035 -9.594 -14.711 1 92.94 98 ARG B CA 1
ATOM 1575 C C . ARG B 1 98 ? -2.053 -10.688 -15.125 1 92.94 98 ARG B C 1
ATOM 1577 O O . ARG B 1 98 ? -0.939 -10.391 -15.562 1 92.94 98 ARG B O 1
ATOM 1584 N N . ALA B 1 99 ? -2.459 -11.867 -14.859 1 92.12 99 ALA B N 1
ATOM 1585 C CA . ALA B 1 99 ? -1.599 -12.992 -15.211 1 92.12 99 ALA B CA 1
ATOM 1586 C C . ALA B 1 99 ? -1.35 -13.039 -16.719 1 92.12 99 ALA B C 1
ATOM 1588 O O . ALA B 1 99 ? -0.255 -13.398 -17.156 1 92.12 99 ALA B O 1
ATOM 1589 N N . GLY B 1 100 ? -2.312 -12.664 -17.391 1 87.69 100 GLY B N 1
ATOM 1590 C CA . GLY B 1 100 ? -2.18 -12.664 -18.844 1 87.69 100 GLY B CA 1
ATOM 1591 C C . GLY B 1 100 ? -1.776 -14.016 -19.406 1 87.69 100 GLY B C 1
ATOM 1592 O O . GLY B 1 100 ? -2.432 -15.023 -19.141 1 87.69 100 GLY B O 1
ATOM 1593 N N . SER B 1 101 ? -0.64 -13.914 -20.141 1 80.56 101 SER B N 1
ATOM 1594 C CA . SER B 1 101 ? -0.177 -15.109 -20.828 1 80.56 101 SER B CA 1
ATOM 1595 C C . SER B 1 101 ? 0.522 -16.062 -19.875 1 80.56 101 SER B C 1
ATOM 1597 O O . SER B 1 101 ? 0.871 -17.188 -20.25 1 80.56 101 SER B O 1
ATOM 1599 N N . ALA B 1 102 ? 0.632 -15.711 -18.641 1 76.81 102 ALA B N 1
ATOM 1600 C CA . ALA B 1 102 ? 1.333 -16.547 -17.656 1 76.81 102 ALA B CA 1
ATOM 1601 C C . ALA B 1 102 ? 0.411 -17.609 -17.094 1 76.81 102 ALA B C 1
ATOM 1603 O O . ALA B 1 102 ? 0.868 -18.531 -16.406 1 76.81 102 ALA B O 1
ATOM 1604 N N . ILE B 1 103 ? -0.819 -17.484 -17.391 1 74.06 103 ILE B N 1
ATOM 1605 C CA . ILE B 1 103 ? -1.779 -18.422 -16.812 1 74.06 103 ILE B CA 1
ATOM 1606 C C . ILE B 1 103 ? -1.679 -19.766 -17.531 1 74.06 103 ILE B C 1
ATOM 1608 O O . ILE B 1 103 ? -1.519 -19.812 -18.766 1 74.06 103 ILE B O 1
ATOM 1612 N N . GLN B 1 104 ? -1.634 -20.781 -16.703 1 72.19 104 GLN B N 1
ATOM 1613 C CA . GLN B 1 104 ? -1.625 -22.141 -17.234 1 72.19 104 GLN B CA 1
ATOM 1614 C C . GLN B 1 104 ? -2.957 -22.844 -17 1 72.19 104 GLN B C 1
ATOM 1616 O O . GLN B 1 104 ? -3.662 -22.531 -16.031 1 72.19 104 GLN B O 1
#